Protein AF-D4D0Y2-F1 (afdb_monomer)

Sequence (260 aa):
MIRVPAVLFSGDANKGLPGIILTPTTPSEPVTPSTVSSSPTLPESPAMPSLPSPLTPPPPTPPGFEFKNNTERYFFAIAARALQEAVKLPEQPPPAGWLPSQKCPIFYSSILDQFTVCFREKLQSLGRYQQDTFIEECQHHYVSIFNNIRSRWHYSPFGSIDGFRTTINTPNCAIAVQALQHTVRKPTSPPPANWKVNDPLHTYYVIMIARFRTHLRNMLRNYNSLLVDGPIDIHESTCRFIELVIQEYRRTWITNFGLE

Foldseek 3Di:
DDDDDPPPPPDPPPDDDVQDDDDDDDDDDDDDDDDDDDDDDDDDDDDDDPDPDPQDDADDDGPPDDDPDSLLSVLLVLLVVLLVVLPDFDPDADDDPDDPPDDDPLLLVLLLVQLLVLLQVLCVVVVNDDPPVSVVVSRLQSNQLSVQCNVCVVPDPTPDCRSRAGDDDDPCNVSSRVSSCQQPDDDPFAFDPPDFPPPDTRNVLSSSLSSSVVSSVVSVVVPVDNSPPDDDPSPVSSRVSSSVVSVVRSVVCCVVPNGD

Structure (mmCIF, N/CA/C/O backbone):
data_AF-D4D0Y2-F1
#
_entry.id   AF-D4D0Y2-F1
#
loop_
_atom_site.group_PDB
_atom_site.id
_atom_site.type_symbol
_atom_site.label_atom_id
_atom_site.label_alt_id
_atom_site.label_comp_id
_atom_site.label_asym_id
_atom_site.label_entity_id
_atom_site.label_seq_id
_atom_site.pdbx_PDB_ins_code
_atom_site.Cartn_x
_atom_site.Cartn_y
_atom_site.Cartn_z
_atom_site.occupancy
_atom_site.B_iso_or_equiv
_atom_site.auth_seq_id
_atom_site.auth_comp_id
_atom_site.auth_asym_id
_atom_site.auth_atom_id
_atom_site.pdbx_PDB_model_num
ATOM 1 N N . MET A 1 1 ? -4.516 -27.801 7.271 1.00 28.78 1 MET A N 1
ATOM 2 C CA . MET A 1 1 ? -3.974 -26.633 8.001 1.00 28.78 1 MET A CA 1
ATOM 3 C C . MET A 1 1 ? -2.528 -26.438 7.547 1.00 28.78 1 MET A C 1
ATOM 5 O O . MET A 1 1 ? -1.623 -27.031 8.113 1.00 28.78 1 MET A O 1
ATOM 9 N N . ILE A 1 2 ? -2.322 -25.730 6.434 1.00 23.31 2 ILE A N 1
ATOM 10 C CA . ILE A 1 2 ? -1.001 -25.589 5.802 1.00 23.31 2 ILE A CA 1
ATOM 11 C C . ILE A 1 2 ? -0.413 -24.250 6.251 1.00 23.31 2 ILE A C 1
ATOM 13 O O . ILE A 1 2 ? -0.969 -23.190 5.971 1.00 23.31 2 ILE A O 1
ATOM 17 N N . ARG A 1 3 ? 0.683 -24.307 7.016 1.00 24.03 3 ARG A N 1
ATOM 18 C CA . ARG A 1 3 ? 1.486 -23.138 7.386 1.00 24.03 3 ARG A CA 1
ATOM 19 C C . ARG A 1 3 ? 2.247 -22.681 6.142 1.00 24.03 3 ARG A C 1
ATOM 21 O O . ARG A 1 3 ? 3.214 -23.321 5.752 1.00 24.03 3 ARG A O 1
ATOM 28 N N . VAL A 1 4 ? 1.806 -21.584 5.533 1.00 26.34 4 VAL A N 1
ATOM 29 C CA . VAL A 1 4 ? 2.559 -20.882 4.485 1.00 26.34 4 VAL A CA 1
ATOM 30 C C . VAL A 1 4 ? 3.764 -20.203 5.150 1.00 26.34 4 VAL A C 1
ATOM 32 O O . VAL A 1 4 ? 3.553 -19.359 6.029 1.00 26.34 4 VAL A O 1
ATOM 35 N N . PRO A 1 5 ? 5.016 -20.543 4.795 1.00 27.08 5 PRO A N 1
ATOM 36 C CA . PRO A 1 5 ? 6.181 -19.897 5.378 1.00 27.08 5 PRO A CA 1
ATOM 37 C C . PRO A 1 5 ? 6.212 -18.422 4.978 1.00 27.08 5 PRO A C 1
ATOM 39 O O . PRO A 1 5 ? 6.171 -18.069 3.801 1.00 27.08 5 PRO A O 1
ATOM 42 N N . ALA A 1 6 ? 6.303 -17.546 5.975 1.00 31.28 6 ALA A N 1
ATOM 43 C CA . ALA A 1 6 ? 6.589 -16.128 5.813 1.00 31.28 6 ALA A CA 1
ATOM 44 C C . ALA A 1 6 ? 8.067 -15.926 5.430 1.00 31.28 6 ALA A C 1
ATOM 46 O O . ALA A 1 6 ? 8.842 -15.371 6.199 1.00 31.28 6 ALA A O 1
ATOM 47 N N . VAL A 1 7 ? 8.465 -16.418 4.256 1.00 33.06 7 VAL A N 1
ATOM 48 C CA . VAL A 1 7 ? 9.838 -16.325 3.740 1.00 33.06 7 VAL A CA 1
ATOM 49 C C . VAL A 1 7 ? 9.783 -15.944 2.260 1.00 33.06 7 VAL A C 1
ATOM 51 O O . VAL A 1 7 ? 10.119 -16.723 1.381 1.00 33.06 7 VAL A O 1
ATOM 54 N N . LEU A 1 8 ? 9.296 -14.737 1.969 1.00 39.25 8 LEU A N 1
ATOM 55 C CA . LEU A 1 8 ? 9.474 -14.106 0.650 1.00 39.25 8 LEU A CA 1
ATOM 56 C C . LEU A 1 8 ? 10.319 -12.825 0.715 1.00 39.25 8 LEU A C 1
ATOM 58 O O . LEU A 1 8 ? 10.603 -12.237 -0.320 1.00 39.25 8 LEU A O 1
ATOM 62 N N . PHE A 1 9 ? 10.773 -12.423 1.909 1.00 36.69 9 PHE A N 1
ATOM 63 C CA . PHE A 1 9 ? 11.656 -11.260 2.085 1.00 36.69 9 PHE A CA 1
ATOM 64 C C . PHE A 1 9 ? 12.827 -11.480 3.051 1.00 36.69 9 PHE A C 1
ATOM 66 O O . PHE A 1 9 ? 13.637 -10.579 3.227 1.00 36.69 9 PHE A O 1
ATOM 73 N N . SER A 1 10 ? 12.987 -12.678 3.620 1.00 32.00 10 SER A N 1
ATOM 74 C CA . SER A 1 10 ? 14.242 -13.068 4.279 1.00 32.00 10 SER A CA 1
ATOM 75 C C . SER A 1 10 ? 15.177 -13.700 3.249 1.00 32.00 10 SER A C 1
ATOM 77 O O . SER A 1 10 ? 15.572 -14.856 3.366 1.00 32.00 10 SER A O 1
ATOM 79 N N . GLY A 1 11 ? 15.466 -12.942 2.191 1.00 32.91 11 GLY A N 1
ATOM 80 C CA . GLY A 1 11 ? 16.677 -13.165 1.418 1.00 32.91 11 GLY A CA 1
ATOM 81 C C . GLY A 1 11 ? 17.844 -12.712 2.284 1.00 32.91 11 GLY A C 1
ATOM 82 O O . GLY A 1 11 ? 17.808 -11.615 2.838 1.00 32.91 11 GLY A O 1
ATOM 83 N N . ASP A 1 12 ? 18.819 -13.597 2.459 1.00 33.78 12 ASP A N 1
ATOM 84 C CA . ASP A 1 12 ? 20.156 -13.299 2.970 1.00 33.78 12 ASP A CA 1
ATOM 85 C C . ASP A 1 12 ? 20.590 -11.892 2.519 1.00 33.78 12 ASP A C 1
ATOM 87 O O . ASP A 1 12 ? 20.530 -11.580 1.331 1.00 33.78 12 ASP A O 1
ATOM 91 N N . ALA A 1 13 ? 20.998 -11.026 3.453 1.00 38.69 13 ALA A N 1
ATOM 92 C CA . ALA A 1 13 ? 21.397 -9.650 3.142 1.00 38.69 13 ALA A CA 1
ATOM 93 C C . ALA A 1 13 ? 22.566 -9.583 2.134 1.00 38.69 13 ALA A C 1
ATOM 95 O O . ALA A 1 13 ? 22.804 -8.533 1.540 1.00 38.69 13 ALA A O 1
ATOM 96 N N . ASN A 1 14 ? 23.253 -10.710 1.903 1.00 34.69 14 ASN A N 1
ATOM 97 C CA . ASN A 1 14 ? 24.318 -10.868 0.914 1.00 34.69 14 ASN A CA 1
ATOM 98 C C . ASN A 1 14 ? 23.859 -11.482 -0.419 1.00 34.69 14 ASN A C 1
ATOM 100 O O . ASN A 1 14 ? 24.641 -11.545 -1.367 1.00 34.69 14 ASN A O 1
ATOM 104 N N . LYS A 1 15 ? 22.608 -11.941 -0.526 1.00 37.44 15 LYS A N 1
ATOM 105 C CA . LYS A 1 15 ? 22.033 -12.481 -1.760 1.00 37.44 15 LYS A CA 1
ATOM 106 C C . LYS A 1 15 ? 20.851 -11.616 -2.157 1.00 37.44 15 LYS A C 1
ATOM 108 O O . LYS A 1 15 ? 19.725 -11.806 -1.702 1.00 37.44 15 LYS A O 1
ATOM 113 N N . GLY A 1 16 ? 21.133 -10.650 -3.029 1.00 34.34 16 GLY A N 1
ATOM 114 C CA . GLY A 1 16 ? 20.098 -9.913 -3.741 1.00 34.34 16 GLY A CA 1
ATOM 115 C C . GLY A 1 16 ? 19.083 -10.855 -4.396 1.00 34.34 16 GLY A C 1
ATOM 116 O O . GLY A 1 16 ? 19.344 -12.044 -4.596 1.00 34.34 16 GLY A O 1
ATOM 117 N N . LEU A 1 17 ? 17.915 -10.306 -4.735 1.00 35.84 17 LEU A N 1
ATOM 118 C CA . LEU A 1 17 ? 16.922 -10.975 -5.576 1.00 35.84 17 LEU A CA 1
ATOM 119 C C . LEU A 1 17 ? 17.635 -11.699 -6.736 1.00 35.84 17 LEU A C 1
ATOM 121 O O . LEU A 1 17 ? 18.409 -11.042 -7.444 1.00 35.84 17 LEU A O 1
ATOM 125 N N . PRO A 1 18 ? 17.412 -13.011 -6.949 1.00 37.22 18 PRO A N 1
ATOM 126 C CA . PRO A 1 18 ? 17.997 -13.704 -8.085 1.00 37.22 18 PRO A CA 1
ATOM 127 C C . PRO A 1 18 ? 17.427 -13.070 -9.358 1.00 37.22 18 PRO A C 1
ATOM 129 O O . PRO A 1 18 ? 16.273 -13.293 -9.714 1.00 37.22 18 PRO A O 1
ATOM 132 N N . GLY A 1 19 ? 18.221 -12.202 -9.988 1.00 34.00 19 GLY A N 1
ATOM 133 C CA . GLY A 1 19 ? 17.853 -11.495 -11.214 1.00 34.00 19 GLY A CA 1
ATOM 134 C C . GLY A 1 19 ? 18.321 -10.043 -11.321 1.00 34.00 19 GLY A C 1
ATOM 135 O O . GLY A 1 19 ? 18.357 -9.531 -12.433 1.00 34.00 19 GLY A O 1
ATOM 136 N N . ILE A 1 20 ? 18.720 -9.371 -10.231 1.00 32.22 20 ILE A N 1
ATOM 137 C CA . ILE A 1 20 ? 19.296 -8.015 -10.322 1.00 32.22 20 ILE A CA 1
ATOM 138 C C . ILE A 1 20 ? 20.499 -7.900 -9.381 1.00 32.22 20 ILE A C 1
ATOM 140 O O . ILE A 1 20 ? 20.366 -7.538 -8.213 1.00 32.22 20 ILE A O 1
ATOM 144 N N . ILE A 1 21 ? 21.688 -8.202 -9.906 1.00 32.72 21 ILE A N 1
ATOM 145 C CA . ILE A 1 21 ? 22.963 -7.878 -9.259 1.00 32.72 21 ILE A CA 1
ATOM 146 C C . ILE A 1 21 ? 23.459 -6.569 -9.876 1.00 32.72 21 ILE A C 1
ATOM 148 O O . ILE A 1 21 ? 23.869 -6.537 -11.032 1.00 32.72 21 ILE A O 1
ATOM 152 N N . LEU A 1 22 ? 23.413 -5.486 -9.101 1.00 31.20 22 LEU A N 1
ATOM 153 C CA . LEU A 1 22 ? 24.168 -4.265 -9.374 1.00 31.20 22 LEU A CA 1
ATOM 154 C C . LEU A 1 22 ? 25.279 -4.200 -8.326 1.00 31.20 22 LEU A C 1
ATOM 156 O O . LEU A 1 22 ? 25.047 -3.776 -7.197 1.00 31.20 22 LEU A O 1
ATOM 160 N N . THR A 1 23 ? 26.466 -4.693 -8.667 1.00 32.28 23 THR A N 1
ATOM 161 C CA . THR A 1 23 ? 27.660 -4.548 -7.826 1.00 32.28 23 THR A CA 1
ATOM 162 C C . THR A 1 23 ? 28.167 -3.103 -7.883 1.00 32.28 23 THR A C 1
ATOM 164 O O . THR A 1 23 ? 28.434 -2.618 -8.983 1.00 32.28 23 THR A O 1
ATOM 167 N N . PRO A 1 24 ? 28.343 -2.411 -6.742 1.00 30.28 24 PRO A N 1
ATOM 168 C CA . PRO A 1 24 ? 29.109 -1.174 -6.683 1.00 30.28 24 PRO A CA 1
ATOM 169 C C . PRO A 1 24 ? 30.605 -1.504 -6.591 1.00 30.28 24 PRO A C 1
ATOM 171 O O . PRO A 1 24 ? 31.028 -2.240 -5.700 1.00 30.28 24 PRO A O 1
ATOM 174 N N . THR A 1 25 ? 31.416 -0.968 -7.501 1.00 33.84 25 THR A N 1
ATOM 175 C CA . THR A 1 25 ? 32.877 -1.102 -7.437 1.00 33.84 25 THR A CA 1
ATOM 176 C C . THR A 1 25 ? 33.449 0.027 -6.583 1.00 33.84 25 THR A C 1
ATOM 178 O O . THR A 1 25 ? 33.499 1.176 -7.016 1.00 33.84 25 THR A O 1
ATOM 181 N N . THR A 1 26 ? 33.887 -0.294 -5.369 1.00 35.00 26 THR A N 1
ATOM 182 C CA . THR A 1 26 ? 34.809 0.549 -4.592 1.00 35.00 26 THR A CA 1
ATOM 183 C C . THR A 1 26 ? 36.240 0.219 -5.030 1.00 35.00 26 THR A C 1
ATOM 185 O O . THR A 1 26 ? 36.568 -0.968 -5.072 1.00 35.00 26 THR A O 1
ATOM 188 N N . PRO A 1 27 ? 37.126 1.187 -5.314 1.00 34.34 27 PRO A N 1
ATOM 189 C CA . PRO A 1 27 ? 38.556 0.920 -5.411 1.00 34.34 27 PRO A CA 1
ATOM 190 C C . PRO A 1 27 ? 39.217 1.149 -4.045 1.00 34.34 27 PRO A C 1
ATOM 192 O O . PRO A 1 27 ? 39.145 2.245 -3.492 1.00 34.34 27 PRO A O 1
ATOM 195 N N . SER A 1 28 ? 39.859 0.113 -3.502 1.00 33.50 28 SER A N 1
ATOM 196 C CA . SER A 1 28 ? 40.843 0.249 -2.422 1.00 33.50 28 SER A CA 1
ATOM 197 C C . SER A 1 28 ? 42.186 0.744 -2.978 1.00 33.50 28 SER A C 1
ATOM 199 O O . SER A 1 28 ? 42.539 0.443 -4.116 1.00 33.50 28 SER A O 1
ATOM 201 N N . GLU A 1 29 ? 42.885 1.518 -2.146 1.00 38.28 29 GLU A N 1
ATOM 202 C CA . GLU A 1 29 ? 44.167 2.218 -2.344 1.00 38.28 29 GLU A CA 1
ATOM 203 C C . GLU A 1 29 ? 45.360 1.315 -2.750 1.00 38.28 29 GLU A C 1
ATOM 205 O O . GLU A 1 29 ? 45.237 0.090 -2.815 1.00 38.28 29 GLU A O 1
ATOM 210 N N . PRO A 1 30 ? 46.565 1.902 -2.919 1.00 40.91 30 PRO A N 1
ATOM 211 C CA . PRO A 1 30 ? 47.492 1.774 -1.788 1.00 40.91 30 PRO A CA 1
ATOM 212 C C . PRO A 1 30 ? 48.286 3.043 -1.420 1.00 40.91 30 PRO A C 1
ATOM 214 O O . PRO A 1 30 ? 48.588 3.909 -2.237 1.00 40.91 30 PRO A O 1
ATOM 217 N N . VAL A 1 31 ? 48.653 3.076 -0.138 1.00 36.53 31 VAL A N 1
ATOM 218 C CA . VAL A 1 31 ? 49.482 4.048 0.590 1.00 36.53 31 VAL A CA 1
ATOM 219 C C . VAL A 1 31 ? 50.981 3.847 0.308 1.00 36.53 31 VAL A C 1
ATOM 221 O O . VAL A 1 31 ? 51.447 2.710 0.319 1.00 36.53 31 VAL A O 1
ATOM 224 N N . THR A 1 32 ? 51.773 4.926 0.182 1.00 33.09 32 THR A N 1
ATOM 225 C CA . THR A 1 32 ? 53.083 5.079 0.877 1.00 33.09 32 THR A CA 1
ATOM 226 C C . THR A 1 32 ? 53.634 6.528 0.833 1.00 33.09 32 THR A C 1
ATOM 228 O O . THR A 1 32 ? 53.307 7.267 -0.094 1.00 33.09 32 THR A O 1
ATOM 231 N N . PRO A 1 33 ? 54.436 6.964 1.837 1.00 41.19 33 PRO A N 1
ATOM 232 C CA . PRO A 1 33 ? 54.815 8.366 2.086 1.00 41.19 33 PRO A CA 1
ATOM 233 C C . PRO A 1 33 ? 56.264 8.715 1.673 1.00 41.19 33 PRO A C 1
ATOM 235 O O . PRO A 1 33 ? 57.123 7.841 1.733 1.00 41.19 33 PRO A O 1
ATOM 238 N N . SER A 1 34 ? 56.560 9.990 1.342 1.00 27.78 34 SER A N 1
ATOM 239 C CA . SER A 1 34 ? 57.906 10.629 1.440 1.00 27.78 34 SER A CA 1
ATOM 240 C C . SER A 1 34 ? 57.905 12.165 1.191 1.00 27.78 34 SER A C 1
ATOM 242 O O . SER A 1 34 ? 57.784 12.630 0.067 1.00 27.78 34 SER A O 1
ATOM 244 N N . THR A 1 35 ? 57.970 12.931 2.287 1.00 30.25 35 THR A N 1
ATOM 245 C CA . THR A 1 35 ? 58.906 14.020 2.701 1.00 30.25 35 THR A CA 1
ATOM 246 C C . THR A 1 35 ? 59.589 14.994 1.675 1.00 30.25 35 THR A C 1
ATOM 248 O O . THR A 1 35 ? 60.459 14.583 0.922 1.00 30.25 35 THR A O 1
ATOM 251 N N . VAL A 1 36 ? 59.275 16.309 1.826 1.00 28.41 36 VAL A N 1
ATOM 252 C CA . VAL A 1 36 ? 59.989 17.629 1.594 1.00 28.41 36 VAL A CA 1
ATOM 253 C C . VAL A 1 36 ? 60.600 18.040 0.227 1.00 28.41 36 VAL A C 1
ATOM 255 O O . VAL A 1 36 ? 61.607 17.488 -0.191 1.00 28.41 36 VAL A O 1
ATOM 258 N N . SER A 1 37 ? 60.165 19.183 -0.348 1.00 26.97 37 SER A N 1
ATOM 259 C CA . SER A 1 37 ? 60.780 20.539 -0.197 1.00 26.97 37 SER A CA 1
ATOM 260 C C . SER A 1 37 ? 60.651 21.476 -1.425 1.00 26.97 37 SER A C 1
ATOM 262 O O . SER A 1 37 ? 60.845 21.060 -2.561 1.00 26.97 37 SER A O 1
ATOM 264 N N . SER A 1 38 ? 60.471 22.776 -1.124 1.00 27.41 38 SER A N 1
ATOM 265 C CA . SER A 1 38 ? 60.763 24.018 -1.891 1.00 27.41 38 SER A CA 1
ATOM 266 C C . SER A 1 38 ? 59.910 24.465 -3.106 1.00 27.41 38 SER A C 1
ATOM 268 O O . SER A 1 38 ? 59.954 23.880 -4.180 1.00 27.41 38 SER A O 1
ATOM 270 N N . SER A 1 39 ? 59.235 25.617 -2.936 1.00 30.28 39 SER A N 1
ATOM 271 C CA . SER A 1 39 ? 58.811 26.604 -3.969 1.00 30.28 39 SER A CA 1
ATOM 272 C C . SER A 1 39 ? 60.027 27.397 -4.529 1.00 30.28 39 SER A C 1
ATOM 274 O O . SER A 1 39 ? 61.104 27.218 -3.953 1.00 30.28 39 SER A O 1
ATOM 276 N N . PRO A 1 40 ? 59.928 28.356 -5.500 1.00 49.12 40 PRO A N 1
ATOM 277 C CA . PRO A 1 40 ? 58.751 28.941 -6.190 1.00 49.12 40 PRO A CA 1
ATOM 278 C C . PRO A 1 40 ? 58.908 29.198 -7.726 1.00 49.12 40 PRO A C 1
ATOM 280 O O . PRO A 1 40 ? 59.968 28.967 -8.301 1.00 49.12 40 PRO A O 1
ATOM 283 N N . THR A 1 41 ? 57.862 29.783 -8.347 1.00 27.53 41 THR A N 1
ATOM 284 C CA . THR A 1 41 ? 57.827 30.836 -9.417 1.00 27.53 41 THR A CA 1
ATOM 285 C C . THR A 1 41 ? 56.905 30.516 -10.618 1.00 27.53 41 THR A C 1
ATOM 287 O O . THR A 1 41 ? 57.024 29.473 -11.251 1.00 27.53 41 THR A O 1
ATOM 290 N N . LEU A 1 42 ? 55.981 31.449 -10.907 1.00 37.00 42 LEU A N 1
ATOM 291 C CA . LEU A 1 42 ? 55.023 31.503 -12.032 1.00 3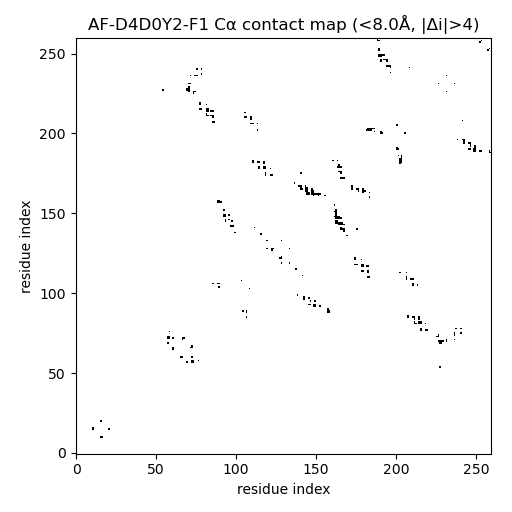7.00 42 LEU A CA 1
ATOM 292 C C . LEU A 1 42 ? 55.733 31.699 -13.397 1.00 37.00 42 LEU A C 1
ATOM 294 O O . LEU A 1 42 ? 56.812 32.295 -13.416 1.00 37.00 42 LEU A O 1
ATOM 298 N N . PRO A 1 43 ? 55.126 31.295 -14.537 1.00 37.00 43 PRO A N 1
ATOM 299 C CA . PRO A 1 43 ? 54.336 32.268 -15.314 1.00 37.00 43 PRO A CA 1
ATOM 300 C C . PRO A 1 43 ? 53.058 31.702 -15.979 1.00 37.00 43 PRO A C 1
ATOM 302 O O . PRO A 1 43 ? 52.838 30.497 -16.050 1.00 37.00 43 PRO A O 1
ATOM 305 N N . GLU A 1 44 ? 52.201 32.620 -16.430 1.00 40.97 44 GLU A N 1
ATOM 306 C CA . GLU A 1 44 ? 50.877 32.427 -17.046 1.00 40.97 44 GLU A CA 1
ATOM 307 C C . GLU A 1 44 ? 50.815 31.574 -18.333 1.00 40.97 44 GLU A C 1
ATOM 309 O O . GLU A 1 44 ? 51.742 31.577 -19.143 1.00 40.97 44 GLU A O 1
ATOM 314 N N . SER A 1 45 ? 49.598 31.034 -18.561 1.00 33.16 45 SER A N 1
ATOM 315 C CA . SER A 1 45 ? 48.936 30.640 -19.834 1.00 33.16 45 SER A CA 1
ATOM 316 C C . SER A 1 45 ? 48.775 29.119 -20.062 1.00 33.16 45 SER A C 1
ATOM 318 O O . SER A 1 45 ? 49.659 28.373 -19.648 1.00 33.16 45 SER A O 1
ATOM 320 N N . PRO A 1 46 ? 47.720 28.598 -20.744 1.00 39.50 46 PRO A N 1
ATOM 321 C CA . PRO A 1 46 ? 46.505 29.217 -21.295 1.00 39.50 46 PRO A CA 1
ATOM 322 C C . PRO A 1 46 ? 45.200 28.652 -20.677 1.00 39.50 46 PRO A C 1
ATOM 324 O O . PRO A 1 46 ? 45.207 27.709 -19.888 1.00 39.50 46 PRO A O 1
ATOM 327 N N . ALA A 1 47 ? 44.052 29.227 -21.048 1.00 43.25 47 ALA A N 1
ATOM 328 C CA . ALA A 1 47 ? 42.724 28.739 -20.673 1.00 43.25 47 ALA A CA 1
ATOM 329 C C . ALA A 1 47 ? 42.568 27.229 -20.950 1.00 43.25 47 ALA A C 1
ATOM 331 O O . ALA A 1 47 ? 42.672 26.789 -22.096 1.00 43.25 47 ALA A O 1
ATOM 332 N N . MET A 1 48 ? 42.304 26.438 -19.903 1.00 34.59 48 MET A N 1
ATOM 333 C CA . MET A 1 48 ? 41.950 25.031 -20.075 1.00 34.59 48 MET A CA 1
ATOM 334 C C . MET A 1 48 ? 40.628 24.925 -20.848 1.00 34.59 48 MET A C 1
ATOM 336 O O . MET A 1 48 ? 39.672 25.628 -20.499 1.00 34.59 48 MET A O 1
ATOM 340 N N . PRO A 1 49 ? 40.523 24.037 -21.852 1.00 40.53 49 PRO A N 1
ATOM 341 C CA . PRO A 1 49 ? 39.227 23.658 -22.384 1.00 40.53 49 PRO A CA 1
ATOM 342 C C . PRO A 1 49 ? 38.406 23.082 -21.230 1.00 40.53 49 PRO A C 1
ATOM 344 O O . PRO A 1 49 ? 38.886 22.250 -20.459 1.00 40.53 49 PRO A O 1
ATOM 347 N N . SER A 1 50 ? 37.182 23.576 -21.084 1.00 41.66 50 SER A N 1
ATOM 348 C CA . SER A 1 50 ? 36.215 23.091 -20.108 1.00 41.66 50 SER A CA 1
ATOM 349 C C . SER A 1 50 ? 36.139 21.569 -20.220 1.00 41.66 50 SER A C 1
ATOM 351 O O . SER A 1 50 ? 35.741 21.052 -21.265 1.00 41.66 50 SER A O 1
ATOM 353 N N . LEU A 1 51 ? 36.551 20.843 -19.175 1.00 35.22 51 LEU A N 1
ATOM 354 C CA . LEU A 1 51 ? 36.303 19.407 -19.104 1.00 35.22 51 LEU A CA 1
ATOM 355 C C . LEU A 1 51 ? 34.794 19.187 -19.295 1.00 35.22 51 LEU A C 1
ATOM 357 O O . LEU A 1 51 ? 34.013 19.825 -18.578 1.00 35.22 51 LEU A O 1
ATOM 361 N N . PRO A 1 52 ? 34.355 18.313 -20.220 1.00 44.25 52 PRO A N 1
ATOM 362 C CA . PRO A 1 52 ? 32.965 17.897 -20.238 1.00 44.25 52 PRO A CA 1
ATOM 363 C C . PRO A 1 52 ? 32.651 17.311 -18.862 1.00 44.25 52 PRO A C 1
ATOM 365 O O . PRO A 1 52 ? 33.385 16.458 -18.357 1.00 44.25 52 PRO A O 1
ATOM 368 N N . SER A 1 53 ? 31.592 17.818 -18.227 1.00 46.19 53 SER A N 1
ATOM 369 C CA . SER A 1 53 ? 31.074 17.234 -16.992 1.00 46.19 53 SER A CA 1
ATOM 370 C C . SER A 1 53 ? 30.939 15.722 -17.192 1.00 46.19 53 SER A C 1
ATOM 372 O O . SER A 1 53 ? 30.476 15.313 -18.260 1.00 46.19 53 SER A O 1
ATOM 374 N N . PRO A 1 54 ? 31.350 14.878 -16.229 1.00 43.84 54 PRO A N 1
ATOM 375 C CA . PRO A 1 54 ? 31.257 13.440 -16.406 1.00 43.84 54 PRO A CA 1
ATOM 376 C C . PRO A 1 54 ? 29.778 13.069 -16.517 1.00 43.84 54 PRO A C 1
ATOM 378 O O . PRO A 1 54 ? 29.054 13.027 -15.521 1.00 43.84 54 PRO A O 1
ATOM 381 N N . LEU A 1 55 ? 29.327 12.830 -17.751 1.00 56.09 55 LEU A N 1
ATOM 382 C CA . LEU A 1 55 ? 28.073 12.151 -18.031 1.00 56.09 55 LEU A CA 1
ATOM 383 C C . LEU A 1 55 ? 28.163 10.831 -17.278 1.00 56.09 55 LEU A C 1
ATOM 385 O O . LEU A 1 55 ? 29.032 10.001 -17.553 1.00 56.09 55 LEU A O 1
ATOM 389 N N . THR A 1 56 ? 27.323 10.681 -16.256 1.00 59.09 56 THR A N 1
ATOM 390 C CA . THR A 1 56 ? 27.215 9.412 -15.540 1.00 59.09 56 THR A CA 1
ATOM 391 C C . THR A 1 56 ? 26.968 8.328 -16.596 1.00 59.09 56 THR A C 1
ATOM 393 O O . THR A 1 56 ? 26.233 8.591 -17.546 1.00 59.09 56 THR A O 1
ATOM 396 N N . PRO A 1 57 ? 27.623 7.159 -16.537 1.00 62.44 57 PRO A N 1
ATOM 397 C CA . PRO A 1 57 ? 27.359 6.107 -17.506 1.00 62.44 57 PRO A CA 1
ATOM 398 C C . PRO A 1 57 ? 25.921 5.584 -17.339 1.00 62.44 57 PRO A C 1
ATOM 400 O O . PRO A 1 57 ? 25.429 5.496 -16.207 1.00 62.44 57 PRO A O 1
ATOM 403 N N . PRO A 1 58 ? 25.236 5.220 -18.439 1.00 65.06 58 PRO A N 1
ATOM 404 C CA . PRO A 1 58 ? 23.862 4.750 -18.369 1.00 65.06 58 PRO A CA 1
ATOM 405 C C . PRO A 1 58 ? 23.766 3.417 -17.606 1.00 65.06 58 PRO A C 1
ATOM 407 O O . PRO A 1 58 ? 24.633 2.556 -17.774 1.00 65.06 58 PRO A O 1
ATOM 410 N N . PRO A 1 59 ? 22.700 3.202 -16.810 1.00 71.25 59 PRO A N 1
ATOM 411 C CA . PRO A 1 59 ? 22.454 1.938 -16.123 1.00 71.25 59 PRO A CA 1
ATOM 412 C C . PRO A 1 59 ? 22.411 0.744 -17.097 1.00 71.25 59 PRO A C 1
ATOM 414 O O . PRO A 1 59 ? 22.030 0.906 -18.259 1.00 71.25 59 PRO A O 1
ATOM 417 N N . PRO A 1 60 ? 22.752 -0.479 -16.661 1.00 67.88 60 PRO A N 1
ATOM 418 C CA . PRO A 1 60 ? 22.625 -1.660 -17.512 1.00 67.88 60 PRO A CA 1
ATOM 419 C C . PRO A 1 60 ? 21.156 -1.929 -17.881 1.00 67.88 60 PRO A C 1
ATOM 421 O O . PRO A 1 60 ? 20.240 -1.646 -17.108 1.00 67.88 60 PRO A O 1
ATOM 424 N N . THR A 1 61 ? 20.929 -2.479 -19.078 1.00 68.88 61 THR A N 1
ATOM 425 C CA . THR A 1 61 ? 19.582 -2.799 -19.583 1.00 68.88 61 THR A CA 1
ATOM 426 C C . THR A 1 61 ? 19.211 -4.251 -19.278 1.00 68.88 61 THR A C 1
ATOM 428 O O . THR A 1 61 ? 20.002 -5.137 -19.607 1.00 68.88 61 THR A O 1
ATOM 431 N N . PRO A 1 62 ? 18.043 -4.527 -18.664 1.00 64.94 62 PRO A N 1
ATOM 432 C CA . PRO A 1 62 ? 17.572 -5.895 -18.464 1.00 64.94 62 PRO A CA 1
ATOM 433 C C . PRO A 1 62 ? 17.352 -6.632 -19.801 1.00 64.94 62 PRO A C 1
ATOM 435 O O . PRO A 1 62 ? 16.857 -6.018 -20.750 1.00 64.94 62 PRO A O 1
ATOM 438 N N . PRO A 1 63 ? 17.666 -7.939 -19.898 1.00 55.28 63 PRO A N 1
ATOM 439 C CA . PRO A 1 63 ? 17.415 -8.724 -21.106 1.00 55.28 63 PRO A CA 1
ATOM 440 C C . PRO A 1 63 ? 15.937 -8.691 -21.522 1.00 55.28 63 PRO A C 1
ATOM 442 O O . PRO A 1 63 ? 15.057 -8.934 -20.699 1.00 55.28 63 PRO A O 1
ATOM 445 N N . GLY A 1 64 ? 15.663 -8.404 -22.798 1.00 66.06 64 GLY A N 1
ATOM 446 C CA . GLY A 1 64 ? 14.300 -8.353 -23.344 1.00 66.06 64 GLY A CA 1
ATOM 447 C C . GLY A 1 64 ? 13.511 -7.076 -23.029 1.00 66.06 64 GLY A C 1
ATOM 448 O O . GLY A 1 64 ? 12.327 -7.015 -23.353 1.00 66.06 64 GLY A O 1
ATOM 449 N N . PHE A 1 65 ? 14.135 -6.058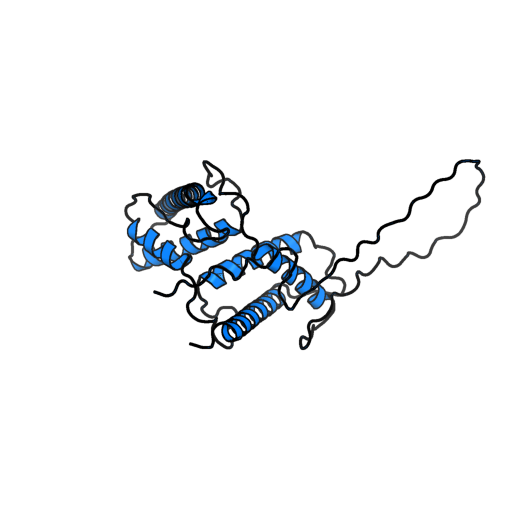 -22.422 1.00 71.25 65 PHE A N 1
ATOM 450 C CA . PHE A 1 65 ? 13.500 -4.765 -22.165 1.00 71.25 65 PHE A CA 1
ATOM 451 C C . PHE A 1 65 ? 14.148 -3.643 -22.979 1.00 71.25 65 PHE A C 1
ATOM 453 O O . PHE A 1 65 ? 15.346 -3.396 -22.865 1.00 71.25 65 PHE A O 1
ATOM 460 N N . GLU A 1 66 ? 13.344 -2.916 -23.754 1.00 79.06 66 GLU A N 1
ATOM 461 C CA . GLU A 1 66 ? 13.810 -1.765 -24.529 1.00 79.06 66 GLU A CA 1
ATOM 462 C C . GLU A 1 66 ? 13.378 -0.442 -23.881 1.00 79.06 66 GLU A C 1
ATOM 464 O O . GLU A 1 66 ? 12.189 -0.176 -23.648 1.00 79.06 66 GLU A O 1
ATOM 469 N N . PHE A 1 67 ? 14.375 0.398 -23.592 1.00 80.56 67 PHE A N 1
ATOM 470 C CA . PHE A 1 67 ? 14.186 1.783 -23.165 1.00 80.56 67 PHE A CA 1
ATOM 471 C C . PHE A 1 67 ? 14.097 2.696 -24.388 1.00 80.56 67 PHE A C 1
ATOM 473 O O . PHE A 1 67 ? 14.921 2.593 -25.294 1.00 80.56 67 PHE A O 1
ATOM 480 N N . LYS A 1 68 ? 13.153 3.640 -24.375 1.00 81.88 68 LYS A N 1
ATOM 481 C CA . LYS A 1 68 ? 12.957 4.653 -25.420 1.00 81.88 68 LYS A CA 1
ATOM 482 C C . LYS A 1 68 ? 14.190 5.551 -25.569 1.00 81.88 68 LYS A C 1
ATOM 484 O O . LYS A 1 68 ? 14.531 5.948 -26.676 1.00 81.88 68 LYS A O 1
ATOM 489 N N . ASN A 1 69 ? 14.838 5.903 -24.457 1.00 80.00 69 ASN A N 1
ATOM 490 C CA . ASN A 1 69 ? 16.051 6.722 -24.422 1.00 80.00 69 ASN A CA 1
ATOM 491 C C . ASN A 1 69 ? 16.804 6.554 -23.085 1.00 80.00 69 ASN A C 1
ATOM 493 O O . ASN A 1 69 ? 16.336 5.884 -22.159 1.00 80.00 69 ASN A O 1
ATOM 497 N N . ASN A 1 70 ? 17.975 7.185 -22.971 1.00 80.88 70 ASN A N 1
ATOM 498 C CA . ASN A 1 70 ? 18.787 7.161 -21.751 1.00 80.88 70 ASN A CA 1
ATOM 499 C C . ASN A 1 70 ? 18.081 7.805 -20.549 1.00 80.88 70 ASN A C 1
ATOM 501 O O . ASN A 1 70 ? 18.249 7.340 -19.425 1.00 80.88 70 ASN A O 1
ATOM 505 N N . THR A 1 71 ? 17.250 8.825 -20.768 1.00 82.44 71 THR A N 1
ATOM 506 C CA . THR A 1 71 ? 16.506 9.494 -19.692 1.00 82.44 71 THR A CA 1
ATOM 507 C C . THR A 1 71 ? 15.495 8.541 -19.044 1.00 82.44 71 THR A C 1
ATOM 509 O O . THR A 1 71 ? 15.437 8.439 -17.818 1.00 82.44 71 THR A O 1
ATOM 512 N N . GLU A 1 72 ? 14.758 7.767 -19.845 1.00 83.31 72 GLU A N 1
ATOM 513 C CA . GLU A 1 72 ? 13.869 6.712 -19.351 1.00 83.31 72 GLU A CA 1
ATOM 514 C C . GLU A 1 72 ? 14.659 5.638 -18.593 1.00 83.31 72 GLU A C 1
ATOM 516 O O . GLU A 1 72 ? 14.262 5.212 -17.511 1.00 83.31 72 GLU A O 1
ATOM 521 N N . ARG A 1 73 ? 15.830 5.249 -19.101 1.00 83.88 73 ARG A N 1
ATOM 522 C CA . ARG A 1 73 ? 16.708 4.284 -18.430 1.00 83.88 73 ARG A CA 1
ATOM 523 C C . ARG A 1 73 ? 17.161 4.764 -17.042 1.00 83.88 73 ARG A C 1
ATOM 525 O O . ARG A 1 73 ? 17.108 3.986 -16.089 1.00 83.88 73 ARG A O 1
ATOM 532 N N . TYR A 1 74 ? 17.555 6.031 -16.893 1.00 83.12 74 TYR A N 1
ATOM 533 C CA . TYR A 1 74 ? 17.884 6.610 -15.581 1.00 83.12 74 TYR A CA 1
ATOM 534 C C . TYR A 1 74 ? 16.677 6.654 -14.650 1.00 83.12 74 TYR A C 1
ATOM 536 O O . TYR A 1 74 ? 16.790 6.272 -13.484 1.00 83.12 74 TYR A O 1
ATOM 544 N N . PHE A 1 75 ? 15.511 7.058 -15.161 1.00 87.31 75 PHE A N 1
ATOM 545 C CA . PHE A 1 75 ? 14.278 7.037 -14.381 1.00 87.31 75 PHE A CA 1
ATOM 546 C C . PHE A 1 75 ? 13.984 5.634 -13.843 1.00 87.31 75 PHE A C 1
ATOM 548 O O . PHE A 1 75 ? 13.707 5.476 -12.656 1.00 87.31 75 PHE A O 1
ATOM 555 N N . PHE A 1 76 ? 14.094 4.603 -14.682 1.00 89.12 76 PHE A N 1
ATOM 556 C CA . PHE A 1 76 ? 13.854 3.219 -14.276 1.00 89.12 76 PHE A CA 1
ATOM 557 C C . PHE A 1 76 ? 14.872 2.728 -13.243 1.00 89.12 76 PHE A C 1
ATOM 559 O O . PHE A 1 76 ? 14.498 1.984 -12.339 1.00 89.12 76 PHE A O 1
ATOM 566 N N . ALA A 1 77 ? 16.129 3.173 -13.307 1.00 87.31 77 ALA A N 1
ATOM 567 C CA . ALA A 1 77 ? 17.113 2.878 -12.266 1.00 87.31 77 ALA A CA 1
ATOM 568 C C . ALA A 1 77 ? 16.750 3.536 -10.921 1.00 87.31 77 ALA A C 1
ATOM 570 O O . ALA A 1 77 ? 16.813 2.884 -9.875 1.00 87.31 77 ALA A O 1
ATOM 571 N N . ILE A 1 78 ? 16.293 4.794 -10.938 1.00 89.12 78 ILE A N 1
ATOM 572 C CA . ILE A 1 78 ? 15.782 5.480 -9.740 1.00 89.12 78 ILE A CA 1
ATOM 573 C C . ILE A 1 78 ? 14.536 4.760 -9.208 1.00 89.12 78 ILE A C 1
ATOM 575 O O . ILE A 1 78 ? 14.425 4.522 -8.006 1.00 89.12 78 ILE A O 1
ATOM 579 N N . ALA A 1 79 ? 13.616 4.360 -10.087 1.00 91.94 79 ALA A N 1
ATOM 580 C CA . ALA A 1 79 ? 12.417 3.612 -9.725 1.00 91.94 79 ALA A CA 1
ATOM 581 C C . ALA A 1 79 ? 12.750 2.241 -9.121 1.00 91.94 79 ALA A C 1
ATOM 583 O O . ALA A 1 79 ? 12.186 1.874 -8.091 1.00 91.94 79 ALA A O 1
ATOM 584 N N . ALA A 1 80 ? 13.724 1.520 -9.676 1.00 90.94 80 ALA A N 1
ATOM 585 C CA . ALA A 1 80 ? 14.222 0.278 -9.099 1.00 90.94 80 ALA A CA 1
ATOM 586 C C . ALA A 1 80 ? 14.791 0.504 -7.693 1.00 90.94 80 ALA A C 1
ATOM 588 O O . ALA A 1 80 ? 14.476 -0.250 -6.769 1.00 90.94 80 ALA A O 1
ATOM 589 N N . ARG A 1 81 ? 15.557 1.583 -7.486 1.00 90.94 81 ARG A N 1
ATOM 590 C CA . ARG A 1 81 ? 16.052 1.930 -6.151 1.00 90.94 81 ARG A CA 1
ATOM 591 C C . ARG A 1 81 ? 14.919 2.299 -5.190 1.00 90.94 81 ARG A C 1
ATOM 593 O O . ARG A 1 81 ? 14.929 1.865 -4.039 1.00 90.94 81 ARG A O 1
ATOM 600 N N . ALA A 1 82 ? 13.918 3.044 -5.649 1.00 92.56 82 ALA A N 1
ATOM 601 C CA . ALA A 1 82 ? 12.735 3.371 -4.859 1.00 92.56 82 ALA A CA 1
ATOM 602 C C . ALA A 1 82 ? 11.950 2.117 -4.456 1.00 92.56 82 ALA A C 1
ATOM 604 O O . ALA A 1 82 ? 11.478 2.029 -3.323 1.00 92.56 82 ALA A O 1
ATOM 605 N N . LEU A 1 83 ? 11.847 1.132 -5.352 1.00 93.31 83 LEU A N 1
ATOM 606 C CA . LEU A 1 83 ? 11.213 -0.152 -5.071 1.00 93.31 83 LEU A CA 1
ATOM 607 C C . LEU A 1 83 ? 11.988 -0.949 -4.013 1.00 93.31 83 LEU A C 1
ATOM 609 O O . LEU A 1 83 ? 11.371 -1.494 -3.101 1.00 93.31 83 LEU A O 1
ATOM 613 N N . GLN A 1 84 ? 13.324 -0.963 -4.079 1.00 91.19 84 GLN A N 1
ATOM 614 C CA . GLN A 1 84 ? 14.167 -1.590 -3.051 1.00 91.19 84 GLN A CA 1
ATOM 615 C C . GLN A 1 84 ? 13.932 -0.976 -1.664 1.00 91.19 84 GLN A C 1
ATOM 617 O O . GLN A 1 84 ? 13.807 -1.700 -0.681 1.00 91.19 84 GLN A O 1
ATOM 622 N N . GLU A 1 85 ? 13.826 0.351 -1.566 1.00 90.75 85 GLU A N 1
ATOM 623 C CA . GLU A 1 85 ? 13.477 1.009 -0.299 1.00 90.75 85 GLU A CA 1
ATOM 624 C C . GLU A 1 85 ? 12.037 0.688 0.132 1.00 90.75 85 GLU A C 1
ATOM 626 O O . GLU A 1 85 ? 11.764 0.462 1.311 1.00 90.75 85 GLU A O 1
ATOM 631 N N . ALA A 1 86 ? 11.113 0.595 -0.826 1.00 91.50 86 ALA A N 1
ATOM 632 C CA . ALA A 1 86 ? 9.710 0.309 -0.568 1.00 91.50 86 ALA A CA 1
ATOM 633 C C . ALA A 1 86 ? 9.431 -1.118 -0.083 1.00 91.50 86 ALA A C 1
ATOM 635 O O . ALA A 1 86 ? 8.340 -1.348 0.427 1.00 91.50 86 ALA A O 1
ATOM 636 N N . VAL A 1 87 ? 10.364 -2.066 -0.198 1.00 88.44 87 VAL A N 1
ATOM 637 C CA . VAL A 1 87 ? 10.201 -3.422 0.363 1.00 88.44 87 VAL A CA 1
ATOM 638 C C . VAL A 1 87 ? 10.855 -3.594 1.734 1.00 88.44 87 VAL A C 1
ATOM 640 O O . VAL A 1 87 ? 10.556 -4.568 2.422 1.00 88.44 87 VAL A O 1
ATOM 643 N N . LYS A 1 88 ? 11.681 -2.639 2.186 1.00 88.38 88 LYS A N 1
ATOM 644 C CA . LYS A 1 88 ? 12.330 -2.715 3.504 1.00 88.38 88 LYS A CA 1
ATOM 645 C C . LYS A 1 88 ? 11.304 -2.774 4.629 1.00 88.38 88 LYS A C 1
ATOM 647 O O . LYS A 1 88 ? 10.291 -2.072 4.608 1.00 88.38 88 LYS A O 1
ATOM 652 N N . LEU A 1 89 ? 11.571 -3.612 5.619 1.00 87.62 89 LEU A N 1
ATOM 653 C CA . LEU A 1 89 ? 10.730 -3.757 6.800 1.00 87.62 89 LEU A CA 1
ATOM 654 C C . LEU A 1 89 ? 11.270 -2.859 7.920 1.00 87.62 89 LEU A C 1
ATOM 656 O O . LEU A 1 89 ? 12.477 -2.624 7.965 1.00 87.62 89 LEU A O 1
ATOM 660 N N . PRO A 1 90 ? 10.418 -2.324 8.811 1.00 85.44 90 PRO A N 1
ATOM 661 C CA . PRO A 1 90 ? 10.903 -1.515 9.919 1.00 85.44 90 PRO A CA 1
ATOM 662 C C . PRO A 1 90 ? 11.729 -2.377 10.877 1.00 85.44 90 PRO A C 1
ATOM 664 O O . PRO A 1 90 ? 11.288 -3.447 11.289 1.00 85.44 90 PRO A O 1
ATOM 667 N N . GLU A 1 91 ? 12.908 -1.887 11.249 1.00 85.00 91 GLU A N 1
ATOM 668 C CA . GLU A 1 91 ? 13.799 -2.538 12.224 1.00 85.00 91 GLU A CA 1
ATOM 669 C C . GLU A 1 91 ? 13.421 -2.186 13.670 1.00 85.00 91 GLU A C 1
ATOM 671 O O . GLU A 1 91 ? 13.733 -2.916 14.610 1.00 85.00 91 GLU A O 1
ATOM 676 N N . GLN A 1 92 ? 12.695 -1.080 13.845 1.00 85.94 92 GLN A N 1
ATOM 677 C CA . GLN A 1 92 ? 12.258 -0.559 15.135 1.00 85.94 92 GLN A CA 1
ATOM 678 C C . GLN A 1 92 ? 10.725 -0.533 15.235 1.00 85.94 92 GLN A C 1
ATOM 680 O O . GLN A 1 92 ? 10.038 -0.317 14.223 1.00 85.94 92 GLN A O 1
ATOM 685 N N . PRO A 1 93 ? 10.172 -0.721 16.448 1.00 85.88 93 PRO A N 1
ATOM 686 C CA . PRO A 1 93 ? 8.736 -0.629 16.658 1.00 85.88 93 PRO A CA 1
ATOM 687 C C . PRO A 1 93 ? 8.230 0.799 16.412 1.00 85.88 93 PRO A C 1
ATOM 689 O O . PRO A 1 93 ? 9.008 1.756 16.450 1.00 85.88 93 PRO A O 1
ATOM 692 N N . PRO A 1 94 ? 6.909 0.984 16.229 1.00 85.00 94 PRO A N 1
ATOM 693 C CA . PRO A 1 94 ? 6.315 2.313 16.248 1.00 85.00 94 PRO A CA 1
ATOM 694 C C . PRO A 1 94 ? 6.676 3.070 17.543 1.00 85.00 94 PRO A C 1
ATOM 696 O O . PRO A 1 94 ? 6.661 2.453 18.621 1.00 85.00 94 PRO A O 1
ATOM 699 N N . PRO A 1 95 ? 6.925 4.396 17.477 1.00 81.56 95 PRO A N 1
ATOM 700 C CA . PRO A 1 95 ? 7.261 5.208 18.646 1.00 81.56 95 PRO A CA 1
ATOM 701 C C . PRO A 1 95 ? 6.268 5.014 19.793 1.00 81.56 95 PRO A C 1
ATOM 703 O O . PRO A 1 95 ? 5.061 4.884 19.563 1.00 81.56 95 PRO A O 1
ATOM 706 N N . ALA A 1 96 ? 6.760 4.973 21.033 1.00 79.19 96 A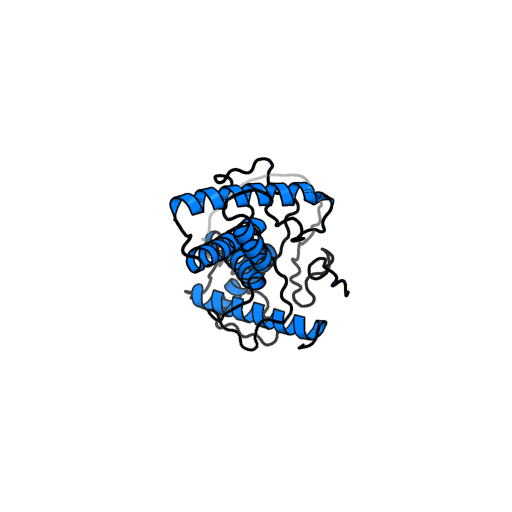LA A N 1
ATOM 707 C CA . ALA A 1 96 ? 5.900 4.955 22.213 1.00 79.19 96 ALA A CA 1
ATOM 708 C C . ALA A 1 96 ? 5.114 6.272 22.303 1.00 79.19 96 ALA A C 1
ATOM 710 O O . ALA A 1 96 ? 5.693 7.343 22.158 1.00 79.19 96 ALA A O 1
ATOM 711 N N . GLY A 1 97 ? 3.796 6.188 22.511 1.00 72.69 97 GLY A N 1
ATOM 712 C CA . GLY A 1 97 ? 2.945 7.379 22.600 1.00 72.69 97 GLY A CA 1
ATOM 713 C C . GLY A 1 97 ? 2.854 8.188 21.302 1.00 72.69 97 GLY A C 1
ATOM 714 O O . GLY A 1 97 ? 2.735 9.406 21.376 1.00 72.69 97 GLY A O 1
ATOM 715 N N . TRP A 1 98 ? 2.941 7.534 20.133 1.00 81.69 98 TRP A N 1
ATOM 716 C CA . TRP A 1 98 ? 2.824 8.214 18.839 1.00 81.69 98 TRP A CA 1
ATOM 717 C C . TRP A 1 98 ? 1.600 9.136 18.801 1.00 81.69 98 TRP A C 1
ATOM 719 O O . TRP A 1 98 ? 0.478 8.700 19.069 1.00 81.69 98 TRP A O 1
ATOM 729 N N . LEU A 1 99 ? 1.840 10.397 18.449 1.00 77.56 99 LEU A N 1
ATOM 730 C CA . LEU A 1 99 ? 0.803 11.405 18.259 1.00 77.56 99 LEU A CA 1
ATOM 731 C C . LEU A 1 99 ? 0.541 11.606 16.761 1.00 77.56 99 LEU A C 1
ATOM 733 O O . LEU A 1 99 ? 1.494 11.552 15.983 1.00 77.56 99 LEU A O 1
ATOM 737 N N . PRO A 1 100 ? -0.696 11.937 16.347 1.00 67.38 100 PRO A N 1
ATOM 738 C CA . PRO A 1 100 ? -1.035 12.188 14.942 1.00 67.38 100 PRO A CA 1
ATOM 739 C C . PRO A 1 100 ? -0.146 13.207 14.216 1.00 67.38 100 PRO A C 1
ATOM 741 O O . PRO A 1 100 ? 0.025 13.123 13.003 1.00 67.38 100 PRO A O 1
ATOM 744 N N . SER A 1 101 ? 0.448 14.154 14.945 1.00 73.12 101 SER A N 1
ATOM 745 C CA . SER A 1 101 ? 1.366 15.164 14.406 1.00 73.12 101 SER A CA 1
ATOM 746 C C . SER A 1 101 ? 2.784 14.645 14.131 1.00 73.12 101 SER A C 1
ATOM 748 O O . SER A 1 101 ? 3.579 15.336 13.494 1.00 73.12 101 SER A O 1
ATOM 750 N N . GLN A 1 102 ? 3.134 13.447 14.603 1.00 80.12 102 GLN A N 1
ATOM 751 C CA . GLN A 1 102 ? 4.470 12.881 14.452 1.00 80.12 102 GLN A CA 1
ATOM 752 C C . GLN A 1 102 ? 4.623 12.132 13.131 1.00 80.12 102 GLN A C 1
ATOM 754 O O . GLN A 1 102 ? 3.740 11.399 12.682 1.00 80.12 102 GLN A O 1
ATOM 759 N N . LYS A 1 103 ? 5.815 12.240 12.535 1.00 81.88 103 LYS A N 1
ATOM 760 C CA . LYS A 1 103 ? 6.150 11.533 11.298 1.00 81.88 103 LYS A CA 1
ATOM 761 C C . LYS A 1 103 ? 6.013 10.019 11.490 1.00 81.88 103 LYS A C 1
ATOM 763 O O . LYS A 1 103 ? 6.725 9.411 12.285 1.00 81.88 103 LYS A O 1
ATOM 768 N N . CYS A 1 104 ? 5.114 9.414 10.723 1.00 84.56 104 CYS A N 1
ATOM 769 C CA . CYS A 1 104 ? 4.924 7.972 10.684 1.00 84.56 104 CYS A CA 1
ATOM 770 C C . CYS A 1 104 ? 5.853 7.340 9.627 1.00 84.56 104 CYS A C 1
ATOM 772 O O . CYS A 1 104 ? 5.956 7.874 8.517 1.00 84.56 104 CYS A O 1
ATOM 774 N N . PRO A 1 105 ? 6.541 6.219 9.921 1.00 87.00 105 PRO A N 1
ATOM 775 C CA . PRO A 1 105 ? 7.281 5.484 8.899 1.00 87.00 105 PRO A CA 1
ATOM 776 C C . PRO A 1 105 ? 6.368 5.029 7.750 1.00 87.00 105 PRO A C 1
ATOM 778 O O . PRO A 1 105 ? 5.275 4.519 7.992 1.00 87.00 105 PRO A O 1
ATOM 781 N N . ILE A 1 106 ? 6.852 5.140 6.505 1.00 90.19 106 ILE A N 1
ATOM 782 C CA . ILE A 1 106 ? 6.077 4.873 5.272 1.00 90.19 106 ILE A CA 1
ATOM 783 C C . ILE A 1 106 ? 5.441 3.473 5.270 1.00 90.19 106 ILE A C 1
ATOM 785 O O . ILE A 1 106 ? 4.327 3.286 4.781 1.00 90.19 106 ILE A O 1
ATOM 789 N N . PHE A 1 107 ? 6.137 2.484 5.842 1.00 90.38 107 PHE A N 1
ATOM 790 C CA . PHE A 1 107 ? 5.612 1.129 6.014 1.00 90.38 107 PHE A CA 1
ATOM 791 C C . PHE A 1 107 ? 4.262 1.132 6.740 1.00 90.38 107 PHE A C 1
ATOM 793 O O . PHE A 1 107 ? 3.293 0.568 6.247 1.00 90.38 107 PHE A O 1
ATOM 800 N N . TYR A 1 108 ? 4.188 1.807 7.886 1.00 90.06 108 TYR A N 1
ATOM 801 C CA . TYR A 1 108 ? 2.979 1.861 8.694 1.00 90.06 108 TYR A CA 1
ATOM 802 C C . TYR A 1 108 ? 1.931 2.784 8.085 1.00 90.06 108 TYR A C 1
ATOM 804 O O . TYR A 1 108 ? 0.766 2.401 8.012 1.00 90.06 108 TYR A O 1
ATOM 812 N N . SER A 1 109 ? 2.339 3.970 7.621 1.00 90.62 109 SER A N 1
ATOM 813 C CA . SER A 1 109 ? 1.396 4.962 7.101 1.00 90.62 109 SER A CA 1
ATOM 814 C C . SER A 1 109 ? 0.622 4.422 5.903 1.00 90.62 109 SER A C 1
ATOM 816 O O . SER A 1 109 ? -0.591 4.532 5.882 1.00 90.62 109 SER A O 1
ATOM 818 N N . SER A 1 110 ? 1.283 3.725 4.972 1.00 93.06 110 SER A N 1
ATOM 819 C CA . SER A 1 110 ? 0.607 3.139 3.804 1.00 93.06 110 SER A CA 1
ATOM 820 C C . SER A 1 110 ? -0.481 2.116 4.162 1.00 93.06 110 SER A C 1
ATOM 822 O O . SER A 1 110 ? -1.506 2.047 3.488 1.00 93.06 110 SER A O 1
ATOM 824 N N . ILE A 1 111 ? -0.292 1.345 5.238 1.00 93.94 111 ILE A N 1
ATOM 825 C CA . ILE A 1 111 ? -1.297 0.393 5.729 1.00 93.94 111 ILE A CA 1
ATOM 826 C C . ILE A 1 111 ? -2.437 1.143 6.426 1.00 93.94 111 ILE A C 1
ATOM 828 O O . ILE A 1 111 ? -3.602 0.826 6.202 1.00 93.94 111 ILE A O 1
ATOM 832 N N . LEU A 1 112 ? -2.117 2.149 7.246 1.00 93.62 112 LEU A N 1
ATOM 833 C CA . LEU A 1 112 ? -3.116 2.968 7.936 1.00 93.62 112 LEU A CA 1
ATOM 834 C C . LEU A 1 112 ? -3.973 3.797 6.968 1.00 93.62 112 LEU A C 1
ATOM 836 O O . LEU A 1 112 ? -5.187 3.867 7.144 1.00 93.62 112 LEU A O 1
ATOM 840 N N . ASP A 1 113 ? -3.370 4.357 5.921 1.00 93.94 113 ASP A N 1
ATOM 841 C CA . ASP A 1 113 ? -4.067 5.088 4.862 1.00 93.94 113 ASP A CA 1
ATOM 842 C C . ASP A 1 113 ? -5.078 4.171 4.164 1.00 93.94 113 ASP A C 1
ATOM 844 O O . ASP A 1 113 ? -6.243 4.529 3.987 1.00 93.94 113 ASP A O 1
ATOM 848 N N . GLN A 1 114 ? -4.667 2.944 3.835 1.00 95.50 114 GLN A N 1
ATOM 849 C CA . GLN A 1 114 ? -5.556 1.981 3.197 1.00 95.50 114 GLN A CA 1
ATOM 850 C C . GLN A 1 114 ? -6.643 1.460 4.146 1.00 95.50 114 GLN A C 1
ATOM 852 O O . GLN A 1 114 ? -7.777 1.244 3.720 1.00 95.50 114 GLN A O 1
ATOM 857 N N . PHE A 1 115 ? -6.335 1.296 5.434 1.00 96.31 115 PHE A N 1
ATOM 858 C CA . PHE A 1 115 ? -7.348 1.016 6.452 1.00 96.31 115 PHE A CA 1
ATOM 859 C C . PHE A 1 115 ? -8.383 2.144 6.525 1.00 96.31 115 PHE A C 1
ATOM 861 O O . PHE A 1 115 ? -9.576 1.858 6.546 1.00 96.31 115 PHE A O 1
ATOM 868 N N . THR A 1 116 ? -7.958 3.406 6.482 1.00 95.94 116 THR A N 1
ATOM 869 C CA . THR A 1 116 ? -8.856 4.571 6.479 1.00 95.94 116 THR A CA 1
ATOM 870 C C . THR A 1 116 ? -9.799 4.568 5.289 1.00 95.94 116 THR A C 1
ATOM 872 O O . THR A 1 116 ? -10.987 4.842 5.458 1.00 95.94 116 THR A O 1
ATOM 875 N N . VAL A 1 117 ? -9.301 4.231 4.097 1.00 95.94 117 VAL A N 1
ATOM 876 C CA . VAL A 1 117 ? -10.136 4.081 2.897 1.00 95.94 117 VAL A CA 1
ATOM 877 C C . VAL A 1 117 ? -11.172 2.975 3.104 1.00 95.94 117 VAL A C 1
ATOM 879 O O . VAL A 1 117 ? -12.368 3.248 3.034 1.00 95.94 117 VAL A O 1
ATOM 882 N N . CYS A 1 118 ? -10.740 1.763 3.465 1.00 96.12 118 CYS A N 1
ATOM 883 C CA . CYS A 1 118 ? -11.650 0.631 3.660 1.00 96.12 118 CYS A CA 1
ATOM 884 C C . CYS A 1 118 ? -12.676 0.884 4.778 1.00 96.12 118 CYS A C 1
ATOM 886 O O . CYS A 1 118 ? -13.842 0.501 4.669 1.00 96.12 118 CYS A O 1
ATOM 888 N N . PHE A 1 119 ? -12.258 1.534 5.865 1.00 97.00 119 PHE A N 1
ATOM 889 C CA . PHE A 1 119 ? -13.131 1.849 6.988 1.00 97.00 119 PHE A CA 1
ATOM 890 C C . PHE A 1 119 ? -14.181 2.894 6.602 1.00 97.00 119 PHE A C 1
ATOM 892 O O . PHE A 1 119 ? -15.370 2.693 6.856 1.00 97.00 119 PHE A O 1
ATOM 899 N N . ARG A 1 120 ? -13.764 3.961 5.908 1.00 97.12 120 ARG A N 1
ATOM 900 C CA . ARG A 1 120 ? -14.658 4.982 5.348 1.00 97.12 120 ARG A CA 1
ATOM 901 C C . ARG A 1 120 ? -15.697 4.367 4.418 1.00 97.12 120 ARG A C 1
ATOM 903 O O . ARG A 1 120 ? -16.886 4.596 4.619 1.00 97.12 120 ARG A O 1
ATOM 910 N N . GLU A 1 121 ? -15.262 3.584 3.435 1.00 96.00 121 GLU A N 1
ATOM 911 C CA . GLU A 1 121 ? -16.150 2.934 2.463 1.00 96.00 121 GLU A CA 1
ATOM 912 C C . GLU A 1 121 ? -17.187 2.055 3.166 1.00 96.00 121 GLU A C 1
ATOM 914 O O . GLU A 1 121 ? -18.380 2.099 2.852 1.00 96.00 121 GLU A O 1
ATOM 919 N N . LYS A 1 122 ? -16.760 1.300 4.187 1.00 95.50 122 LYS A N 1
ATOM 920 C CA . LYS A 1 122 ? -17.674 0.445 4.940 1.00 95.50 122 LYS A CA 1
ATOM 921 C C . LYS A 1 122 ? -18.692 1.258 5.738 1.00 95.50 122 LYS A C 1
ATOM 923 O O . LYS A 1 122 ? -19.875 0.921 5.710 1.00 95.50 122 LYS A O 1
ATOM 928 N N . LEU A 1 123 ? -18.279 2.343 6.390 1.00 95.81 123 LEU A N 1
ATOM 929 C CA . LEU A 1 123 ? -19.198 3.248 7.088 1.00 95.81 123 LEU A CA 1
ATOM 930 C C . LEU A 1 123 ? -20.188 3.922 6.133 1.00 95.81 123 LEU A C 1
ATOM 932 O O . LEU A 1 123 ? -21.372 4.016 6.457 1.00 95.81 123 LEU A O 1
ATOM 936 N N . GLN A 1 124 ? -19.729 4.347 4.955 1.00 96.31 124 GLN A N 1
ATOM 937 C CA . GLN A 1 124 ? -20.578 4.939 3.920 1.00 96.31 124 GLN A CA 1
ATOM 938 C C . GLN A 1 124 ? -21.620 3.937 3.421 1.00 96.31 124 GLN A C 1
ATOM 940 O O . GLN A 1 124 ? -22.802 4.266 3.382 1.00 96.31 124 GLN A O 1
ATOM 945 N N . SER A 1 125 ? -21.212 2.693 3.146 1.00 95.62 125 SER A N 1
ATOM 946 C CA . SER A 1 125 ? -22.131 1.625 2.720 1.00 95.62 125 SER A CA 1
ATOM 947 C C . SER A 1 125 ? -23.225 1.311 3.748 1.00 95.62 125 SER A C 1
ATOM 949 O O . SER A 1 125 ? -24.289 0.818 3.390 1.00 95.62 125 SER A O 1
ATOM 951 N N . LEU A 1 126 ? -22.971 1.611 5.026 1.00 94.69 126 LEU A N 1
ATOM 952 C CA . LEU A 1 126 ? -23.902 1.405 6.136 1.00 94.69 126 LEU A CA 1
ATOM 953 C C . LEU A 1 126 ? -24.677 2.677 6.519 1.00 94.69 126 LEU A C 1
ATOM 955 O O . LEU A 1 126 ? -25.440 2.642 7.482 1.00 94.69 126 LEU A O 1
ATOM 959 N N . GLY A 1 127 ? -24.463 3.802 5.825 1.00 93.75 127 GLY A N 1
ATOM 960 C CA . GLY A 1 127 ? -25.094 5.088 6.146 1.00 93.75 127 GLY A CA 1
ATOM 961 C C . GLY A 1 127 ? -24.649 5.694 7.484 1.00 93.75 127 GLY A C 1
ATOM 962 O O . GLY A 1 127 ? -25.352 6.528 8.044 1.00 93.75 127 GLY A O 1
ATOM 963 N N . ARG A 1 128 ? -23.497 5.269 8.022 1.00 92.31 128 ARG A N 1
ATOM 964 C CA . ARG A 1 128 ? -22.965 5.697 9.333 1.00 92.31 128 ARG A CA 1
ATOM 965 C C . ARG A 1 128 ? -21.807 6.685 9.231 1.00 92.31 128 ARG A C 1
ATOM 967 O O . ARG A 1 128 ? -21.217 7.050 10.242 1.00 92.31 128 ARG A O 1
ATOM 974 N N . TYR A 1 129 ? -21.440 7.076 8.016 1.00 95.00 129 TYR A N 1
ATOM 975 C CA . TYR A 1 129 ? -20.309 7.962 7.796 1.00 95.00 129 TYR A CA 1
ATOM 976 C C . TYR A 1 129 ? -20.647 9.408 8.163 1.00 95.00 129 TYR A C 1
ATOM 978 O O . TYR A 1 129 ? -21.537 10.014 7.571 1.00 95.00 129 TYR A O 1
ATOM 986 N N . GLN A 1 130 ? -19.882 9.969 9.094 1.00 92.81 130 GLN A N 1
ATOM 987 C CA . GLN A 1 130 ? -19.897 11.385 9.443 1.00 92.81 130 GLN A CA 1
ATOM 988 C C . GLN A 1 130 ? -18.447 11.868 9.524 1.00 92.81 130 GLN A C 1
ATOM 990 O O . GLN A 1 130 ? -17.624 11.244 10.185 1.00 92.81 130 GLN A O 1
ATOM 995 N N . GLN A 1 131 ? -18.117 12.943 8.806 1.00 91.94 131 GLN A N 1
ATOM 996 C CA . GLN A 1 131 ? -16.729 13.359 8.569 1.00 91.94 131 GLN A CA 1
ATOM 997 C C . GLN A 1 131 ? -15.961 13.663 9.865 1.00 91.94 131 GLN A C 1
ATOM 999 O O . GLN A 1 131 ? -14.847 13.169 10.032 1.00 91.94 131 GLN A O 1
ATOM 1004 N N . ASP A 1 132 ? -16.546 14.456 10.764 1.00 89.38 132 ASP A N 1
ATOM 1005 C CA . ASP A 1 132 ? -15.847 14.938 11.962 1.00 89.38 132 ASP A CA 1
ATOM 1006 C C . ASP A 1 132 ? -15.602 13.805 12.965 1.00 89.38 132 ASP A C 1
ATOM 1008 O O . ASP A 1 132 ? -14.480 13.614 13.434 1.00 89.38 132 ASP A O 1
ATOM 1012 N N . THR A 1 133 ? -16.620 12.975 13.206 1.00 90.50 133 THR A N 1
ATOM 1013 C CA . THR A 1 133 ? -16.519 11.811 14.101 1.00 90.50 133 THR A CA 1
ATOM 1014 C C . THR A 1 133 ? -15.635 10.712 13.517 1.00 90.50 133 THR A C 1
ATOM 1016 O O . THR A 1 133 ? -14.937 10.021 14.257 1.00 90.50 133 THR A O 1
ATOM 1019 N N . PHE A 1 134 ? -15.596 10.575 12.188 1.00 94.75 134 PHE A N 1
ATOM 1020 C CA . PHE A 1 134 ? -14.733 9.611 11.513 1.00 94.75 134 PHE A CA 1
ATOM 1021 C C . PHE A 1 134 ? -13.250 9.897 11.749 1.00 94.75 134 PHE A C 1
ATOM 1023 O O . PHE A 1 134 ? -12.482 8.964 11.981 1.00 94.75 134 PHE A O 1
ATOM 1030 N N . ILE A 1 135 ? -12.828 11.164 11.677 1.00 91.75 135 ILE A N 1
ATOM 1031 C CA . ILE A 1 135 ? -11.415 11.522 11.866 1.00 91.75 135 ILE A CA 1
ATOM 1032 C C . ILE A 1 135 ? -10.966 11.160 13.284 1.00 91.75 135 ILE A C 1
ATOM 1034 O O . ILE A 1 135 ? -9.922 10.526 13.446 1.00 91.75 135 ILE A O 1
ATOM 1038 N N . GLU A 1 136 ? -11.759 11.523 14.292 1.00 91.25 136 GLU A N 1
ATOM 1039 C CA . GLU A 1 136 ? -11.475 11.220 15.697 1.00 91.25 136 GLU A CA 1
ATOM 1040 C C . GLU A 1 136 ? -11.448 9.704 15.953 1.00 91.25 136 GLU A C 1
ATOM 1042 O O . GLU A 1 136 ? -10.473 9.168 16.487 1.00 91.25 136 GLU A O 1
ATOM 1047 N N . GLU A 1 137 ? -12.461 8.975 15.477 1.00 93.81 137 GLU A N 1
ATOM 1048 C CA . GLU A 1 137 ? -12.518 7.518 15.619 1.00 93.81 137 GLU A CA 1
ATOM 1049 C C . GLU A 1 137 ? -11.325 6.832 14.935 1.00 93.81 137 GLU A C 1
ATOM 1051 O O . GLU A 1 137 ? -10.684 5.943 15.507 1.00 93.81 137 GLU A O 1
ATOM 1056 N N . CYS A 1 138 ? -10.960 7.281 13.734 1.00 92.94 138 CYS A N 1
ATOM 1057 C CA . CYS A 1 138 ? -9.820 6.742 13.007 1.00 92.94 138 CYS A CA 1
ATOM 1058 C C . CYS A 1 138 ? -8.502 6.942 13.775 1.00 92.94 138 CYS A C 1
ATOM 1060 O O . CYS A 1 138 ? -7.670 6.031 13.821 1.00 92.94 138 CYS A O 1
ATOM 1062 N N . GLN A 1 139 ? -8.322 8.090 14.435 1.00 91.56 139 GLN A N 1
ATOM 1063 C CA . GLN A 1 139 ? -7.149 8.353 15.273 1.00 91.56 139 GLN A CA 1
ATOM 1064 C C . GLN A 1 139 ? -7.081 7.413 16.482 1.00 91.56 139 GLN A C 1
ATOM 1066 O O . GLN A 1 139 ? -6.009 6.873 16.776 1.00 91.56 139 GLN A O 1
ATOM 1071 N N . HIS A 1 140 ? -8.206 7.143 17.151 1.00 92.50 140 HIS A N 1
ATOM 1072 C CA . HIS A 1 140 ? -8.249 6.161 18.239 1.00 92.50 140 HIS A CA 1
ATOM 1073 C C . HIS A 1 140 ? -7.824 4.765 17.767 1.00 92.50 140 HIS A C 1
ATOM 1075 O O . HIS A 1 140 ? -7.036 4.084 18.439 1.00 92.50 140 HIS A O 1
ATOM 1081 N N . HIS A 1 141 ? -8.283 4.351 16.583 1.00 94.69 141 HIS A N 1
ATOM 1082 C CA . HIS A 1 141 ? -7.867 3.084 15.993 1.00 94.69 141 HIS A CA 1
ATOM 1083 C C . HIS A 1 141 ? -6.375 3.066 15.646 1.00 94.69 141 HIS A C 1
ATOM 1085 O O . HIS A 1 141 ? -5.717 2.075 15.961 1.00 94.69 141 HIS A O 1
ATOM 1091 N N . TYR A 1 142 ? -5.810 4.144 15.093 1.00 93.31 142 TYR A N 1
ATOM 1092 C CA . TYR A 1 142 ? -4.373 4.248 14.807 1.00 93.31 142 TYR A CA 1
ATOM 1093 C C . TYR A 1 142 ? -3.508 4.060 16.056 1.00 93.31 142 TYR A C 1
ATOM 1095 O O . TYR A 1 142 ? -2.585 3.241 16.058 1.00 93.31 142 TYR A O 1
ATOM 1103 N N . VAL A 1 143 ? -3.835 4.770 17.141 1.00 91.75 143 VAL A N 1
ATOM 1104 C CA . VAL A 1 143 ? -3.115 4.658 18.419 1.00 91.75 143 VAL A CA 1
ATOM 1105 C C . VAL A 1 143 ? -3.204 3.228 18.958 1.00 91.75 143 VAL A C 1
ATOM 1107 O O . VAL A 1 143 ? -2.193 2.643 19.357 1.00 91.75 143 VAL A O 1
ATOM 1110 N N . SER A 1 144 ? -4.397 2.626 18.915 1.00 93.38 144 SER A N 1
ATOM 1111 C CA . SER A 1 144 ? -4.599 1.231 19.318 1.00 93.38 144 SER A CA 1
ATOM 1112 C C . SER A 1 144 ? -3.768 0.257 18.471 1.00 93.38 144 SER A C 1
ATOM 1114 O O . SER A 1 144 ? -3.123 -0.634 19.028 1.00 93.38 144 SER A O 1
ATOM 1116 N N . ILE A 1 145 ? -3.718 0.442 17.149 1.00 94.06 145 ILE A N 1
ATOM 1117 C CA . ILE A 1 145 ? -2.932 -0.393 16.230 1.00 94.06 145 ILE A CA 1
ATOM 1118 C C . ILE A 1 145 ? -1.440 -0.304 16.557 1.00 94.06 145 ILE A C 1
ATOM 1120 O O . ILE A 1 145 ? -0.788 -1.334 16.718 1.00 94.06 145 ILE A O 1
ATOM 1124 N N . PHE A 1 146 ? -0.886 0.897 16.741 1.00 92.56 146 PHE A N 1
ATOM 1125 C CA . PHE A 1 146 ? 0.528 1.042 17.102 1.00 92.56 146 PHE A CA 1
ATOM 1126 C C . PHE A 1 146 ? 0.875 0.447 18.458 1.00 92.56 146 PHE A C 1
ATOM 1128 O O . PHE A 1 146 ? 1.931 -0.174 18.594 1.00 92.56 146 PHE A O 1
ATOM 1135 N N . ASN A 1 147 ? -0.015 0.565 19.442 1.00 91.88 147 ASN A N 1
ATOM 1136 C CA . ASN A 1 147 ? 0.170 -0.101 20.727 1.00 91.88 147 ASN A CA 1
ATOM 1137 C C . ASN A 1 147 ? 0.214 -1.625 20.575 1.00 91.88 147 ASN A C 1
ATOM 1139 O O . ASN A 1 147 ? 1.088 -2.273 21.153 1.00 91.88 147 ASN A O 1
ATOM 1143 N N . ASN A 1 148 ? -0.660 -2.187 19.740 1.00 92.62 148 ASN A N 1
ATOM 1144 C CA . ASN A 1 148 ? -0.670 -3.617 19.458 1.00 92.62 148 ASN A CA 1
ATOM 1145 C C . ASN A 1 148 ? 0.604 -4.078 18.737 1.00 92.62 148 ASN A C 1
ATOM 1147 O O . ASN A 1 148 ? 1.233 -5.033 19.196 1.00 92.62 148 ASN A O 1
ATOM 1151 N N . ILE A 1 149 ? 1.040 -3.380 17.684 1.00 91.75 149 ILE A N 1
ATOM 1152 C CA . ILE A 1 149 ? 2.295 -3.687 16.977 1.00 91.75 149 ILE A CA 1
ATOM 1153 C C . ILE A 1 149 ? 3.476 -3.672 17.948 1.00 91.75 149 ILE A C 1
ATOM 1155 O O . ILE A 1 149 ? 4.243 -4.631 18.002 1.00 91.75 149 ILE A O 1
ATOM 1159 N N . ARG A 1 150 ? 3.593 -2.622 18.767 1.00 90.38 150 ARG A N 1
ATOM 1160 C CA . ARG A 1 150 ? 4.688 -2.478 19.732 1.00 90.38 150 ARG A CA 1
ATOM 1161 C C . ARG A 1 150 ? 4.699 -3.597 20.768 1.00 90.38 150 ARG A C 1
ATOM 1163 O O . ARG A 1 150 ? 5.744 -4.192 21.000 1.00 90.38 150 ARG A O 1
ATOM 1170 N N . SER A 1 151 ? 3.540 -3.926 21.341 1.00 90.50 151 SER A N 1
ATOM 1171 C CA . SER A 1 151 ? 3.423 -5.000 22.341 1.00 90.50 151 SER A CA 1
ATOM 1172 C C . SER A 1 151 ? 3.860 -6.370 21.811 1.00 90.50 151 SER A C 1
ATOM 1174 O O . SER A 1 151 ? 4.267 -7.235 22.580 1.00 90.50 151 SER A O 1
ATOM 1176 N N . ARG A 1 152 ? 3.795 -6.563 20.488 1.00 88.69 152 ARG A N 1
ATOM 1177 C CA . ARG A 1 152 ? 4.131 -7.820 19.815 1.00 88.69 152 ARG A CA 1
ATOM 1178 C C . ARG A 1 152 ? 5.466 -7.785 19.075 1.00 88.69 152 ARG A C 1
ATOM 1180 O O . ARG A 1 152 ? 5.802 -8.781 18.434 1.00 88.69 152 ARG A O 1
ATOM 1187 N N . TRP A 1 153 ? 6.215 -6.684 19.166 1.00 88.38 153 TRP A N 1
ATOM 1188 C CA . TRP A 1 153 ? 7.392 -6.434 18.333 1.00 88.38 153 TRP A CA 1
ATOM 1189 C C . TRP A 1 153 ? 8.449 -7.532 18.457 1.00 88.38 153 TRP A C 1
ATOM 1191 O O . TRP A 1 153 ? 8.890 -8.085 17.459 1.00 88.38 153 TRP A O 1
ATOM 1201 N N . HIS A 1 154 ? 8.786 -7.913 19.689 1.00 86.75 154 HIS A N 1
ATOM 1202 C CA . HIS A 1 154 ? 9.808 -8.928 19.968 1.00 86.75 154 HIS A CA 1
ATOM 1203 C C . HIS A 1 154 ? 9.314 -10.374 19.810 1.00 86.75 154 HIS A C 1
ATOM 1205 O O . HIS A 1 154 ? 10.103 -11.307 19.909 1.00 86.75 154 HIS A O 1
ATOM 1211 N N . TYR A 1 155 ? 8.015 -10.566 19.574 1.00 86.69 155 TYR A N 1
ATOM 1212 C CA . TYR A 1 155 ? 7.378 -11.884 19.499 1.00 86.69 155 TYR A CA 1
ATOM 1213 C C . TYR A 1 155 ? 6.945 -12.260 18.079 1.00 86.69 155 TYR A C 1
ATOM 1215 O O . TYR A 1 155 ? 6.393 -13.341 17.876 1.00 86.69 155 TYR A O 1
ATOM 1223 N N . SER A 1 156 ? 7.140 -11.366 17.108 1.00 81.69 156 SER A N 1
ATOM 1224 C CA . SER A 1 156 ? 6.662 -11.541 15.737 1.00 81.69 156 SER A CA 1
ATOM 1225 C C . SER A 1 156 ?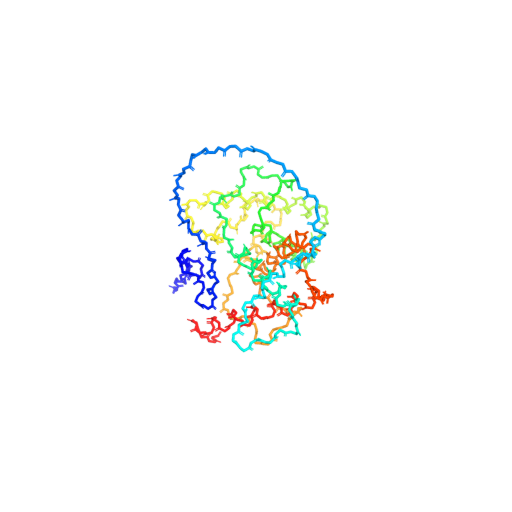 7.825 -11.416 14.754 1.00 81.69 156 SER A C 1
ATOM 1227 O O . SER A 1 156 ? 8.721 -10.604 14.983 1.00 81.69 156 SER A O 1
ATOM 1229 N N . PRO A 1 157 ? 7.823 -12.168 13.640 1.00 79.31 157 PRO A N 1
ATOM 1230 C CA . PRO A 1 157 ? 8.788 -11.950 12.568 1.00 79.31 157 PRO A CA 1
ATOM 1231 C C . PRO A 1 157 ? 8.746 -10.502 12.062 1.00 79.31 157 PRO A C 1
ATOM 1233 O O . PRO A 1 157 ? 7.676 -9.881 12.040 1.00 79.31 157 PRO A O 1
ATOM 1236 N N . PHE A 1 158 ? 9.885 -9.978 11.601 1.00 74.19 158 PHE A N 1
ATOM 1237 C CA . PHE A 1 158 ? 9.928 -8.664 10.958 1.00 74.19 158 PHE A CA 1
ATOM 1238 C C . PHE A 1 158 ? 8.928 -8.595 9.802 1.00 74.19 158 PHE A C 1
ATOM 1240 O O . PHE A 1 158 ? 8.795 -9.532 9.013 1.00 74.19 158 PHE A O 1
ATOM 1247 N N . GLY A 1 159 ? 8.198 -7.482 9.716 1.00 66.81 159 GLY A N 1
ATOM 1248 C CA . GLY A 1 159 ? 7.152 -7.299 8.708 1.00 66.81 159 GLY A CA 1
ATOM 1249 C C . GLY A 1 159 ? 5.904 -8.156 8.914 1.00 66.81 159 GLY A C 1
ATOM 1250 O O . GLY A 1 159 ? 5.049 -8.185 8.028 1.00 66.81 159 GLY A O 1
ATOM 1251 N N . SER A 1 160 ? 5.771 -8.843 10.054 1.00 79.56 160 SER A N 1
ATOM 1252 C CA . SER A 1 160 ? 4.530 -9.530 10.393 1.00 79.56 160 SER A CA 1
ATOM 1253 C C . SER A 1 160 ? 3.368 -8.540 10.489 1.00 79.56 160 SER A C 1
ATOM 1255 O O . SER A 1 160 ? 3.471 -7.456 11.065 1.00 79.56 160 SER A O 1
ATOM 1257 N N . ILE A 1 161 ? 2.230 -8.963 9.947 1.00 82.81 161 ILE A N 1
ATOM 1258 C CA . ILE A 1 161 ? 0.957 -8.249 10.042 1.00 82.81 161 ILE A CA 1
ATOM 1259 C C . ILE A 1 161 ? 0.197 -8.569 11.339 1.00 82.81 161 ILE A C 1
ATOM 1261 O O . ILE A 1 161 ? -0.835 -7.965 11.605 1.00 82.81 161 ILE A O 1
ATOM 1265 N N . ASP A 1 162 ? 0.705 -9.478 12.178 1.00 81.88 162 ASP A N 1
ATOM 1266 C CA . ASP A 1 162 ? 0.020 -9.973 13.385 1.00 81.88 162 ASP A CA 1
ATOM 1267 C C . ASP A 1 162 ? -0.257 -8.883 14.436 1.00 81.88 162 ASP A C 1
ATOM 1269 O O . ASP A 1 162 ? -1.102 -9.048 15.325 1.00 81.88 162 ASP A O 1
ATOM 1273 N N . GLY A 1 163 ? 0.495 -7.783 14.370 1.00 85.06 163 GLY A N 1
ATOM 1274 C CA . GLY A 1 163 ? 0.324 -6.608 15.218 1.00 85.06 163 GLY A CA 1
ATOM 1275 C C . GLY A 1 163 ? -0.746 -5.632 14.725 1.00 85.06 163 GLY A C 1
ATOM 1276 O O . GLY A 1 163 ? -1.213 -4.816 15.517 1.00 85.06 163 GLY A O 1
ATOM 1277 N N . PHE A 1 164 ? -1.163 -5.713 13.456 1.00 91.56 164 PHE A N 1
ATOM 1278 C CA . PHE A 1 164 ? -2.173 -4.828 12.872 1.00 91.56 164 PHE A CA 1
ATOM 1279 C C . PHE A 1 164 ? -3.575 -5.260 13.286 1.00 91.56 164 PHE A C 1
ATOM 1281 O O . PHE A 1 164 ? -4.358 -5.808 12.513 1.00 91.56 164 PHE A O 1
ATOM 1288 N N . ARG A 1 165 ? -3.887 -4.993 14.550 1.00 92.25 165 ARG A N 1
ATOM 1289 C CA . ARG A 1 165 ? -5.205 -5.181 15.142 1.00 92.25 165 ARG A CA 1
ATOM 1290 C C . ARG A 1 165 ? -5.571 -3.955 15.959 1.00 92.25 165 ARG A C 1
ATOM 1292 O O . ARG A 1 165 ? -4.704 -3.309 16.543 1.00 92.25 165 ARG A O 1
ATOM 1299 N N . THR A 1 166 ? -6.859 -3.673 16.032 1.00 92.56 166 THR A N 1
ATOM 1300 C CA . THR A 1 166 ? -7.400 -2.648 16.916 1.00 92.56 166 THR A CA 1
ATOM 1301 C C . THR A 1 166 ? -8.203 -3.323 18.022 1.00 92.56 166 THR A C 1
ATOM 1303 O O . THR A 1 166 ? -8.902 -4.302 17.776 1.00 92.56 166 THR A O 1
ATOM 1306 N N . THR A 1 167 ? -8.039 -2.845 19.251 1.00 91.62 167 THR A N 1
ATOM 1307 C CA . THR A 1 167 ? -8.696 -3.383 20.458 1.00 91.62 167 THR A CA 1
ATOM 1308 C C . THR A 1 167 ? -9.453 -2.303 21.224 1.00 91.62 167 THR A C 1
ATOM 1310 O O . THR A 1 167 ? -9.934 -2.550 22.326 1.00 91.62 167 THR A O 1
ATOM 1313 N N . ILE A 1 168 ? -9.511 -1.087 20.676 1.00 93.25 168 ILE A N 1
ATOM 1314 C CA . ILE A 1 168 ? -10.264 0.012 21.269 1.00 93.25 168 ILE A CA 1
ATOM 1315 C C . ILE A 1 168 ? -11.761 -0.250 21.099 1.00 93.25 168 ILE A C 1
ATOM 1317 O O . ILE A 1 168 ? -12.208 -0.670 20.031 1.00 93.25 168 ILE A O 1
ATOM 1321 N N . ASN A 1 169 ? -12.528 -0.022 22.161 1.00 92.19 169 ASN A N 1
ATOM 1322 C CA . ASN A 1 169 ? -13.970 -0.218 22.146 1.00 92.19 169 ASN A CA 1
ATOM 1323 C C . ASN A 1 169 ? -14.669 1.088 21.746 1.00 92.19 169 ASN A C 1
ATOM 1325 O O . ASN A 1 169 ? -14.868 1.968 22.579 1.00 92.19 169 ASN A O 1
ATOM 1329 N N . THR A 1 170 ? -15.002 1.215 20.464 1.00 92.56 170 THR A N 1
ATOM 1330 C CA . THR A 1 170 ? -15.785 2.318 19.884 1.00 92.56 170 THR A CA 1
ATOM 1331 C C . THR A 1 170 ? -17.099 1.784 19.298 1.00 92.56 170 THR A C 1
ATOM 1333 O O . THR A 1 170 ? -17.205 0.579 19.036 1.00 92.56 170 THR A O 1
ATOM 1336 N N . PRO A 1 171 ? -18.103 2.642 19.029 1.00 91.31 171 PRO A N 1
ATOM 1337 C CA . PRO A 1 171 ? -19.360 2.216 18.407 1.00 91.31 171 PRO A CA 1
ATOM 1338 C C . PRO A 1 171 ? -19.190 1.483 17.066 1.00 91.31 171 PRO A C 1
ATOM 1340 O O . PRO A 1 171 ? -19.984 0.592 16.759 1.00 91.31 171 PRO A O 1
ATOM 1343 N N . ASN A 1 172 ? -18.152 1.804 16.279 1.00 93.50 172 ASN A N 1
ATOM 1344 C CA . ASN A 1 172 ? -17.862 1.127 15.013 1.00 93.50 172 ASN A CA 1
ATOM 1345 C C . ASN A 1 172 ? -16.690 0.132 15.108 1.00 93.50 172 ASN A C 1
ATOM 1347 O O . ASN A 1 172 ? -16.174 -0.299 14.076 1.00 93.50 172 ASN A O 1
ATOM 1351 N N . CYS A 1 173 ? -16.307 -0.312 16.313 1.00 94.25 173 CYS A N 1
ATOM 1352 C CA . CYS A 1 173 ? -15.178 -1.224 16.532 1.00 94.25 173 CYS A CA 1
ATOM 1353 C C . CYS A 1 173 ? -15.243 -2.484 15.653 1.00 94.25 173 CYS A C 1
ATOM 1355 O O . CYS A 1 173 ? -14.268 -2.827 14.989 1.00 94.25 173 CYS A O 1
ATOM 1357 N N . ALA A 1 174 ? -16.405 -3.139 15.565 1.00 94.69 174 ALA A N 1
ATOM 1358 C CA . ALA A 1 174 ? -16.570 -4.326 14.722 1.00 94.69 174 ALA A CA 1
ATOM 1359 C C . ALA A 1 174 ? -16.312 -4.034 13.230 1.00 94.69 174 ALA A C 1
ATOM 1361 O O . ALA A 1 174 ? -15.715 -4.850 12.528 1.00 94.69 174 ALA A O 1
ATOM 1362 N N . ILE A 1 175 ? -16.722 -2.854 12.757 1.00 95.69 175 ILE A N 1
ATOM 1363 C CA . ILE A 1 175 ? -16.517 -2.400 11.378 1.00 95.69 175 ILE A CA 1
ATOM 1364 C C . ILE A 1 175 ? -15.031 -2.107 11.146 1.00 95.69 175 ILE A C 1
ATOM 1366 O O . ILE A 1 175 ? -14.471 -2.555 10.147 1.00 95.69 175 ILE A O 1
ATOM 1370 N N . ALA A 1 176 ? -14.375 -1.424 12.086 1.00 96.25 176 ALA A N 1
ATOM 1371 C CA . ALA A 1 176 ? -12.945 -1.145 12.028 1.00 96.25 176 ALA A CA 1
ATOM 1372 C C . ALA A 1 176 ? -12.107 -2.435 12.040 1.00 96.25 176 ALA A C 1
ATOM 1374 O O . ALA A 1 176 ? -11.176 -2.574 11.250 1.00 96.25 176 ALA A O 1
ATOM 1375 N N . VAL A 1 177 ? -12.459 -3.422 12.870 1.00 95.75 177 VAL A N 1
ATOM 1376 C CA . VAL A 1 177 ? -11.789 -4.733 12.892 1.00 95.75 177 VAL A CA 1
ATOM 1377 C C . VAL A 1 177 ? -11.917 -5.433 11.538 1.00 95.75 177 VAL A C 1
ATOM 1379 O O . VAL A 1 177 ? -10.915 -5.917 11.014 1.00 95.75 177 VAL A O 1
ATOM 1382 N N . GLN A 1 178 ? -13.112 -5.452 10.939 1.00 95.19 178 GLN A N 1
ATOM 1383 C CA . GLN A 1 178 ? -13.317 -6.043 9.612 1.00 95.19 178 GLN A CA 1
ATOM 1384 C C . GLN A 1 178 ? -12.541 -5.302 8.516 1.00 95.19 178 GLN A C 1
ATOM 1386 O O . GLN A 1 178 ? -11.893 -5.939 7.685 1.00 95.19 178 GLN A O 1
ATOM 1391 N N . ALA A 1 179 ? -12.575 -3.966 8.523 1.00 96.00 179 ALA A N 1
ATOM 1392 C CA . ALA A 1 179 ? -11.833 -3.147 7.569 1.00 96.00 179 ALA A CA 1
ATOM 1393 C C . ALA A 1 179 ? -10.327 -3.420 7.672 1.00 96.00 179 ALA A C 1
ATOM 1395 O O . ALA A 1 179 ? -9.679 -3.688 6.665 1.00 96.00 179 ALA A O 1
ATOM 1396 N N . LEU A 1 180 ? -9.786 -3.457 8.891 1.00 95.31 180 LEU A N 1
ATOM 1397 C CA . LEU A 1 180 ? -8.372 -3.724 9.131 1.00 95.31 180 LEU A CA 1
ATOM 1398 C C . LEU A 1 180 ? -7.967 -5.134 8.690 1.00 95.31 180 LEU A C 1
ATOM 1400 O O . LEU A 1 180 ? -6.938 -5.293 8.036 1.00 95.31 180 LEU A O 1
ATOM 1404 N N . GLN A 1 181 ? -8.791 -6.147 8.982 1.00 93.38 181 GLN A N 1
ATOM 1405 C CA . GLN A 1 181 ? -8.582 -7.514 8.495 1.00 93.38 181 GLN A CA 1
ATOM 1406 C C . GLN A 1 181 ? -8.529 -7.570 6.967 1.00 93.38 181 GLN A C 1
ATOM 1408 O O . GLN A 1 181 ? -7.677 -8.261 6.411 1.00 93.38 181 GLN A O 1
ATOM 1413 N N . HIS A 1 182 ? -9.409 -6.833 6.285 1.00 92.69 182 HIS A N 1
ATOM 1414 C CA . HIS A 1 182 ? -9.392 -6.737 4.831 1.00 92.69 182 HIS A CA 1
ATOM 1415 C C . HIS A 1 182 ? -8.113 -6.055 4.320 1.00 92.69 182 HIS A C 1
ATOM 1417 O O . HIS A 1 182 ? -7.498 -6.544 3.373 1.00 92.69 182 HIS A O 1
ATOM 1423 N N . THR A 1 183 ? -7.670 -4.980 4.976 1.00 94.31 183 THR A N 1
ATOM 1424 C CA . THR A 1 183 ? -6.455 -4.241 4.609 1.00 94.31 183 THR A CA 1
ATOM 1425 C C . THR A 1 183 ? -5.197 -5.103 4.669 1.00 94.31 183 THR A C 1
ATOM 1427 O O . THR A 1 183 ? -4.373 -5.047 3.757 1.00 94.31 183 THR A O 1
ATOM 1430 N N . VAL A 1 184 ? -5.040 -5.906 5.725 1.00 91.69 184 VAL A N 1
ATOM 1431 C CA . VAL A 1 184 ? -3.812 -6.689 5.952 1.00 91.69 184 VAL A CA 1
ATOM 1432 C C . VAL A 1 184 ? -3.882 -8.117 5.422 1.00 91.69 184 VAL A C 1
ATOM 1434 O O . VAL A 1 184 ? -2.917 -8.869 5.554 1.00 91.69 184 VAL A O 1
ATOM 1437 N N . ARG A 1 185 ? -5.003 -8.516 4.813 1.00 90.62 185 ARG A N 1
ATOM 1438 C CA . ARG A 1 185 ? -5.169 -9.852 4.237 1.00 90.62 185 ARG A CA 1
ATOM 1439 C C . ARG A 1 185 ? -4.046 -10.144 3.238 1.00 90.62 185 ARG A C 1
ATOM 1441 O O . ARG A 1 185 ? -3.685 -9.304 2.416 1.00 90.62 185 ARG A O 1
ATOM 1448 N N . LYS A 1 186 ? -3.500 -11.360 3.288 1.00 87.62 186 LYS A N 1
ATOM 1449 C CA . LYS A 1 186 ? -2.541 -11.829 2.281 1.00 87.62 186 LYS A CA 1
ATOM 1450 C C . LYS A 1 186 ? -3.285 -12.244 1.004 1.00 87.62 186 LYS A C 1
ATOM 1452 O O . LYS A 1 186 ? -4.343 -12.869 1.125 1.00 87.62 186 LYS A O 1
ATOM 1457 N N . PRO A 1 187 ? -2.750 -11.930 -0.189 1.00 89.69 187 PRO A N 1
ATOM 1458 C CA . PRO A 1 187 ? -3.317 -12.430 -1.434 1.00 89.69 187 PRO A CA 1
ATOM 1459 C C . PRO A 1 187 ? -3.253 -13.961 -1.450 1.00 89.69 187 PRO A C 1
ATOM 1461 O O . PRO A 1 187 ? -2.304 -14.554 -0.937 1.00 89.69 187 PRO A O 1
ATOM 1464 N N . THR A 1 188 ? -4.277 -14.593 -2.016 1.00 90.56 188 THR A N 1
ATOM 1465 C CA . THR A 1 188 ? -4.360 -16.056 -2.183 1.00 90.56 188 THR A CA 1
ATOM 1466 C C . THR A 1 188 ? -4.240 -16.487 -3.639 1.00 90.56 188 THR A C 1
ATOM 1468 O O . THR A 1 188 ? -4.258 -17.673 -3.920 1.00 90.56 188 THR A O 1
ATOM 1471 N N . SER A 1 189 ? -4.124 -15.528 -4.551 1.00 90.81 189 SER A N 1
ATOM 1472 C CA . SER A 1 189 ? -3.991 -15.730 -5.988 1.00 90.81 189 SER A CA 1
ATOM 1473 C C . SER A 1 189 ? -2.978 -14.717 -6.528 1.00 90.81 189 SER A C 1
ATOM 1475 O O . SER A 1 189 ? -2.798 -13.652 -5.918 1.00 90.81 189 SER A O 1
ATOM 1477 N N . PRO A 1 190 ? -2.330 -14.993 -7.670 1.00 91.62 190 PRO A N 1
ATOM 1478 C CA . PRO A 1 190 ? -1.467 -14.009 -8.309 1.00 91.62 190 PRO A CA 1
ATOM 1479 C C . PRO A 1 190 ? -2.259 -12.753 -8.735 1.00 91.62 190 PRO A C 1
ATOM 1481 O O . PRO A 1 190 ? -3.479 -12.829 -8.924 1.00 91.62 190 PRO A O 1
ATOM 1484 N N . PRO A 1 191 ? -1.584 -11.605 -8.962 1.00 92.50 191 PRO A N 1
ATOM 1485 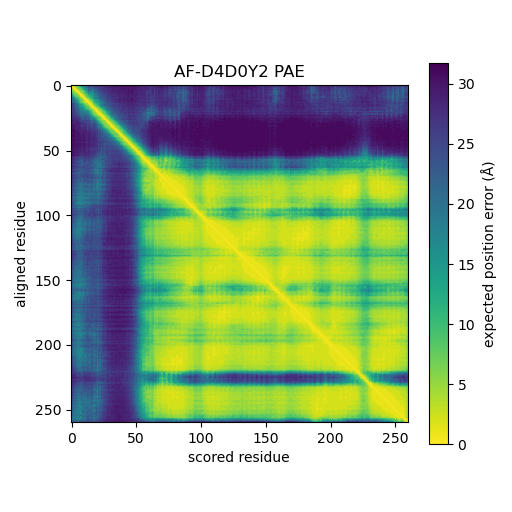C CA . PRO A 1 191 ? -2.200 -10.445 -9.613 1.00 92.50 191 PRO A CA 1
ATOM 1486 C C . PRO A 1 191 ? -2.854 -10.841 -10.944 1.00 92.50 191 PRO A C 1
ATOM 1488 O O . PRO A 1 191 ? -2.318 -11.742 -11.588 1.00 92.50 191 PRO A O 1
ATOM 1491 N N . PRO A 1 192 ? -3.948 -10.203 -11.401 1.00 92.44 192 PRO A N 1
ATOM 1492 C CA . PRO A 1 192 ? -4.628 -10.582 -12.643 1.00 92.44 192 PRO A CA 1
ATOM 1493 C C . PRO A 1 192 ? -3.698 -10.626 -13.865 1.00 92.44 192 PRO A C 1
ATOM 1495 O O . PRO A 1 192 ? -2.746 -9.849 -13.976 1.00 92.44 192 PRO A O 1
ATOM 1498 N N . ALA A 1 193 ? -3.967 -11.544 -14.798 1.00 89.75 193 ALA A N 1
ATOM 1499 C CA . ALA A 1 193 ? -3.267 -11.555 -16.080 1.00 89.75 193 ALA A CA 1
ATOM 1500 C C . ALA A 1 193 ? -3.560 -10.253 -16.836 1.00 89.75 193 ALA A C 1
ATOM 1502 O O . ALA A 1 193 ? -4.701 -9.804 -16.854 1.00 89.75 193 ALA A O 1
ATOM 1503 N N . ASN A 1 194 ? -2.537 -9.671 -17.465 1.00 89.56 194 ASN A N 1
ATOM 1504 C CA . ASN A 1 194 ? -2.644 -8.424 -18.229 1.00 89.56 194 ASN A CA 1
ATOM 1505 C C . ASN A 1 194 ? -3.176 -7.217 -17.434 1.00 89.56 194 ASN A C 1
ATOM 1507 O O . ASN A 1 194 ? -3.656 -6.273 -18.052 1.00 89.56 194 ASN A O 1
ATOM 1511 N N . TRP A 1 195 ? -3.072 -7.234 -16.099 1.00 95.00 195 TRP A N 1
ATOM 1512 C CA . TRP A 1 195 ? -3.477 -6.112 -15.249 1.00 95.00 195 TRP A CA 1
ATOM 1513 C C . TRP A 1 195 ? -2.847 -4.792 -15.717 1.00 95.00 195 TRP A C 1
ATOM 1515 O O . TRP A 1 195 ? -1.645 -4.745 -16.013 1.00 95.00 195 TRP A O 1
ATOM 1525 N N . LYS A 1 196 ? -3.656 -3.730 -15.751 1.00 93.19 196 LYS A N 1
ATOM 1526 C CA . LYS A 1 196 ? -3.254 -2.365 -16.094 1.00 93.19 196 LYS A CA 1
ATOM 1527 C C . LYS A 1 196 ? -3.471 -1.403 -14.941 1.00 93.19 196 LYS A C 1
ATOM 1529 O O . LYS A 1 196 ? -4.283 -1.632 -14.047 1.00 93.19 196 LYS A O 1
ATOM 1534 N N . VAL A 1 197 ? -2.744 -0.285 -14.963 1.00 90.06 197 VAL A N 1
ATOM 1535 C CA . VAL A 1 197 ? -2.975 0.778 -13.980 1.00 90.06 197 VAL A CA 1
ATOM 1536 C C . VAL A 1 197 ? -4.436 1.228 -14.048 1.00 90.06 197 VAL A C 1
ATOM 1538 O O . VAL A 1 197 ? -4.964 1.468 -15.129 1.00 90.06 197 VAL A O 1
ATOM 1541 N N . ASN A 1 198 ? -5.050 1.381 -12.871 1.00 89.19 198 ASN A N 1
ATOM 1542 C CA . ASN A 1 198 ? -6.476 1.644 -12.622 1.00 89.19 198 ASN A CA 1
ATOM 1543 C C . ASN A 1 198 ? -7.389 0.410 -12.611 1.00 89.19 198 ASN A C 1
ATOM 1545 O O . ASN A 1 198 ? -8.513 0.527 -12.121 1.00 89.19 198 ASN A O 1
ATOM 1549 N N . ASP A 1 199 ? -6.920 -0.767 -13.035 1.00 93.81 199 ASP A N 1
ATOM 1550 C CA . ASP A 1 199 ? -7.688 -1.995 -12.839 1.00 93.81 199 ASP A CA 1
ATOM 1551 C C . ASP A 1 199 ? -7.732 -2.374 -11.348 1.00 93.81 199 ASP A C 1
ATOM 1553 O O . ASP A 1 199 ? -6.751 -2.160 -10.616 1.00 93.81 199 ASP A O 1
ATOM 1557 N N . PRO A 1 200 ? -8.829 -2.995 -10.873 1.00 92.50 200 PRO A N 1
ATOM 1558 C CA . PRO A 1 200 ? -8.921 -3.487 -9.506 1.00 92.50 200 PRO A CA 1
ATOM 1559 C C . PRO A 1 200 ? -7.751 -4.406 -9.152 1.00 92.50 200 PRO A C 1
ATOM 1561 O O . PRO A 1 200 ? -7.378 -5.305 -9.909 1.00 92.50 200 PRO A O 1
ATOM 1564 N N . LEU A 1 201 ? -7.178 -4.194 -7.970 1.00 93.81 201 LEU A N 1
ATOM 1565 C CA . LEU A 1 201 ? -6.032 -4.949 -7.491 1.00 93.81 201 LEU A CA 1
ATOM 1566 C C . LEU A 1 201 ? -6.196 -5.266 -6.007 1.00 93.81 201 LEU A C 1
ATOM 1568 O O . LEU A 1 201 ? -6.766 -4.484 -5.249 1.00 93.81 201 LEU A O 1
ATOM 1572 N N . HIS A 1 202 ? -5.679 -6.417 -5.581 1.00 94.56 202 HIS A N 1
ATOM 1573 C CA . HIS A 1 202 ? -5.731 -6.811 -4.179 1.00 94.56 202 HIS A CA 1
ATOM 1574 C C . HIS A 1 202 ? -5.020 -5.777 -3.284 1.00 94.56 202 HIS A C 1
ATOM 1576 O O . HIS A 1 202 ? -3.915 -5.325 -3.596 1.00 94.56 202 HIS A O 1
ATOM 1582 N N . THR A 1 203 ? -5.618 -5.464 -2.133 1.00 93.62 203 THR A N 1
ATOM 1583 C CA . THR A 1 203 ? -5.208 -4.394 -1.206 1.00 93.62 203 THR A CA 1
ATOM 1584 C C . THR A 1 203 ? -3.730 -4.448 -0.811 1.00 93.62 203 THR A C 1
ATOM 1586 O O . THR A 1 203 ? -3.049 -3.426 -0.787 1.00 93.62 203 THR A O 1
ATOM 1589 N N . TYR A 1 204 ? -3.194 -5.651 -0.595 1.00 91.88 204 TYR A N 1
ATOM 1590 C CA . TYR A 1 204 ? -1.758 -5.878 -0.386 1.00 91.88 204 TYR A CA 1
ATOM 1591 C C . TYR A 1 204 ? -0.865 -5.209 -1.452 1.00 91.88 204 TYR A C 1
ATOM 1593 O O . TYR A 1 204 ? 0.096 -4.516 -1.115 1.00 91.88 204 TYR A O 1
ATOM 1601 N N . TYR A 1 205 ? -1.182 -5.381 -2.738 1.00 92.56 205 TYR A N 1
ATOM 1602 C CA . TYR A 1 205 ? -0.394 -4.795 -3.823 1.00 92.56 205 TYR A CA 1
ATOM 1603 C C . TYR A 1 205 ? -0.597 -3.284 -3.915 1.00 92.56 205 TYR A C 1
ATOM 1605 O O . TYR A 1 205 ? 0.358 -2.562 -4.190 1.00 92.56 205 TYR A O 1
ATOM 1613 N N . VAL A 1 206 ? -1.808 -2.796 -3.626 1.00 94.25 206 VAL A N 1
ATOM 1614 C CA . VAL A 1 206 ? -2.099 -1.356 -3.548 1.00 94.25 206 VAL A CA 1
ATOM 1615 C C . VAL A 1 206 ? -1.200 -0.686 -2.506 1.00 94.25 206 VAL A C 1
ATOM 1617 O O . VAL A 1 206 ? -0.563 0.324 -2.804 1.00 94.25 206 VAL A O 1
ATOM 1620 N N . ILE A 1 207 ? -1.058 -1.294 -1.324 1.00 94.12 207 ILE A N 1
ATOM 1621 C CA . ILE A 1 207 ? -0.158 -0.815 -0.265 1.00 94.12 207 ILE A CA 1
ATOM 1622 C C . ILE A 1 207 ? 1.299 -0.820 -0.747 1.00 94.12 207 ILE A C 1
ATOM 1624 O O . ILE A 1 207 ? 1.997 0.183 -0.593 1.00 94.12 207 ILE A O 1
ATOM 1628 N N . MET A 1 208 ? 1.770 -1.905 -1.377 1.00 91.88 208 MET A N 1
ATOM 1629 C CA . MET A 1 208 ? 3.136 -1.953 -1.921 1.00 91.88 208 MET A CA 1
ATOM 1630 C C . MET A 1 208 ? 3.393 -0.849 -2.958 1.00 91.88 208 MET A C 1
ATOM 1632 O O . MET A 1 208 ? 4.408 -0.153 -2.882 1.00 91.88 208 MET A O 1
ATOM 1636 N N . ILE A 1 209 ? 2.456 -0.636 -3.886 1.00 94.38 209 ILE A N 1
ATOM 1637 C CA . ILE A 1 209 ? 2.539 0.424 -4.897 1.00 94.38 209 ILE A CA 1
ATOM 1638 C C . ILE A 1 209 ? 2.537 1.807 -4.231 1.00 94.38 209 ILE A C 1
ATOM 1640 O O . ILE A 1 209 ? 3.310 2.679 -4.628 1.00 94.38 209 ILE A O 1
ATOM 1644 N N . ALA A 1 210 ? 1.720 2.030 -3.198 1.00 94.12 210 ALA A N 1
ATOM 1645 C CA . ALA A 1 210 ? 1.679 3.299 -2.469 1.00 94.12 210 ALA A CA 1
ATOM 1646 C C . ALA A 1 210 ? 3.022 3.623 -1.790 1.00 94.12 210 ALA A C 1
ATOM 1648 O O . ALA A 1 210 ? 3.511 4.759 -1.868 1.00 94.12 210 ALA A O 1
ATOM 1649 N N . ARG A 1 211 ? 3.665 2.615 -1.185 1.00 94.50 211 ARG A N 1
ATOM 1650 C CA . ARG A 1 211 ? 5.015 2.744 -0.614 1.00 94.50 211 ARG A CA 1
ATOM 1651 C C . ARG A 1 211 ? 6.031 3.105 -1.689 1.00 94.50 211 ARG A C 1
ATOM 1653 O O . ARG A 1 211 ? 6.749 4.094 -1.533 1.00 94.50 211 ARG A O 1
ATOM 1660 N N . PHE A 1 212 ? 6.038 2.363 -2.797 1.00 95.38 212 PHE A N 1
ATOM 1661 C CA . PHE A 1 212 ? 6.897 2.638 -3.949 1.00 95.38 212 PHE A CA 1
ATOM 1662 C C . PHE A 1 212 ? 6.736 4.078 -4.447 1.00 95.38 212 PHE A C 1
ATOM 1664 O O . PHE A 1 212 ? 7.719 4.811 -4.518 1.00 95.38 212 PHE A O 1
ATOM 1671 N N . ARG A 1 213 ? 5.503 4.526 -4.708 1.00 94.69 213 ARG A N 1
ATOM 1672 C CA . ARG A 1 213 ? 5.224 5.882 -5.214 1.00 94.69 213 ARG A CA 1
ATOM 1673 C C . ARG A 1 213 ? 5.710 6.967 -4.257 1.00 94.69 213 ARG A C 1
ATOM 1675 O O . ARG A 1 213 ? 6.200 8.003 -4.701 1.00 94.69 213 ARG A O 1
ATOM 1682 N N . THR A 1 214 ? 5.605 6.733 -2.950 1.00 93.19 214 THR A N 1
ATOM 1683 C CA . THR A 1 214 ? 6.097 7.670 -1.933 1.00 93.19 214 THR A CA 1
ATOM 1684 C C . THR A 1 214 ? 7.622 7.759 -1.945 1.00 93.19 214 THR A C 1
ATOM 1686 O O . THR A 1 214 ? 8.165 8.863 -1.972 1.00 93.19 214 THR A O 1
ATOM 1689 N N . HIS A 1 215 ? 8.321 6.621 -1.987 1.00 92.56 215 HIS A N 1
ATOM 169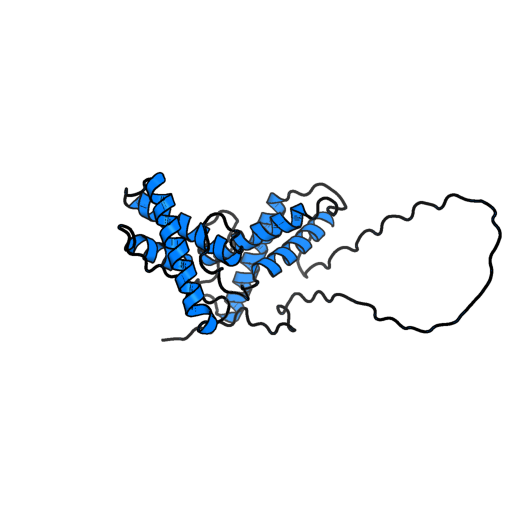0 C CA . HIS A 1 215 ? 9.783 6.599 -2.088 1.00 92.56 215 HIS A CA 1
ATOM 1691 C C . HIS A 1 215 ? 10.279 7.196 -3.405 1.00 92.56 215 HIS A C 1
ATOM 1693 O O . HIS A 1 215 ? 11.192 8.018 -3.380 1.00 92.56 215 HIS A O 1
ATOM 1699 N N . LEU A 1 216 ? 9.639 6.863 -4.528 1.00 93.44 216 LEU A N 1
ATOM 1700 C CA . LEU A 1 216 ? 9.981 7.407 -5.838 1.00 93.44 216 LEU A CA 1
ATOM 1701 C C . LEU A 1 216 ? 9.833 8.928 -5.850 1.00 93.44 216 LEU A C 1
ATOM 1703 O O . LEU A 1 216 ? 10.762 9.625 -6.239 1.00 93.44 216 LEU A O 1
ATOM 1707 N N . ARG A 1 217 ? 8.712 9.460 -5.349 1.00 91.25 217 ARG A N 1
ATOM 1708 C CA . ARG A 1 217 ? 8.506 10.911 -5.237 1.00 91.25 217 ARG A CA 1
ATOM 1709 C C . ARG A 1 217 ? 9.609 11.577 -4.414 1.00 91.25 217 ARG A C 1
ATOM 1711 O O . ARG A 1 217 ? 10.103 12.630 -4.803 1.00 91.25 217 ARG A O 1
ATOM 1718 N N . ASN A 1 218 ? 9.984 10.982 -3.283 1.00 89.44 218 ASN A N 1
ATOM 1719 C CA . ASN A 1 218 ? 11.036 11.525 -2.424 1.00 89.44 218 ASN A CA 1
ATOM 1720 C C . ASN A 1 218 ? 12.405 11.493 -3.111 1.00 89.44 218 ASN A C 1
ATOM 1722 O O . ASN A 1 218 ? 13.147 12.462 -3.011 1.00 89.44 218 ASN A O 1
ATOM 1726 N N . MET A 1 219 ? 12.722 10.416 -3.833 1.00 89.38 219 MET A N 1
ATOM 1727 C CA . MET A 1 219 ? 13.958 10.329 -4.608 1.00 89.38 219 MET A CA 1
ATOM 1728 C C . MET A 1 219 ? 13.968 11.362 -5.732 1.00 89.38 219 MET A C 1
ATOM 1730 O O . MET A 1 219 ? 14.891 12.162 -5.794 1.00 89.38 219 MET A O 1
ATOM 1734 N N . LEU A 1 220 ? 12.924 11.428 -6.559 1.00 86.44 220 LEU A N 1
ATOM 1735 C CA . LEU A 1 220 ? 12.855 12.373 -7.679 1.00 86.44 220 LEU A CA 1
ATOM 1736 C C . LEU A 1 220 ? 12.965 13.836 -7.230 1.00 86.44 220 LEU A C 1
ATOM 1738 O O . LEU A 1 220 ? 13.647 14.611 -7.887 1.00 86.44 220 LEU A O 1
ATOM 1742 N N . ARG A 1 221 ? 12.381 14.206 -6.079 1.00 82.94 221 ARG A N 1
ATOM 1743 C CA . ARG A 1 221 ? 12.552 15.548 -5.485 1.00 82.94 221 ARG A CA 1
ATOM 1744 C C . ARG A 1 221 ? 14.011 15.893 -5.174 1.00 82.94 221 ARG A C 1
ATOM 1746 O O . ARG A 1 221 ? 14.380 17.059 -5.236 1.00 82.94 221 ARG A O 1
ATOM 1753 N N . ASN A 1 222 ? 14.821 14.892 -4.839 1.00 72.06 222 ASN A N 1
ATOM 1754 C CA . ASN A 1 222 ? 16.245 15.062 -4.558 1.00 72.06 222 ASN A CA 1
ATOM 1755 C C . ASN A 1 222 ? 17.107 15.016 -5.835 1.00 72.06 222 ASN A C 1
ATOM 1757 O O . ASN A 1 222 ? 18.274 15.388 -5.790 1.00 72.06 222 ASN A O 1
ATOM 1761 N N . TYR A 1 223 ? 16.543 14.583 -6.968 1.00 68.56 223 TYR A N 1
ATOM 1762 C CA . TYR A 1 223 ? 17.232 14.370 -8.245 1.00 68.56 223 TYR A CA 1
ATOM 1763 C C . TYR A 1 223 ? 16.791 15.379 -9.322 1.00 68.56 223 TYR A C 1
ATOM 1765 O O . TYR A 1 223 ? 16.580 15.013 -10.476 1.00 68.56 223 TYR A O 1
ATOM 1773 N N . ASN A 1 224 ? 16.695 16.666 -8.965 1.00 56.75 224 ASN A N 1
ATOM 1774 C CA . ASN A 1 224 ? 16.292 17.743 -9.886 1.00 56.75 224 ASN A CA 1
ATOM 1775 C C . ASN A 1 224 ? 17.217 17.928 -11.114 1.00 56.75 224 ASN A C 1
ATOM 1777 O O . ASN A 1 224 ? 16.840 18.650 -12.031 1.00 56.75 224 ASN A O 1
ATOM 1781 N N . SER A 1 225 ? 18.405 17.312 -11.158 1.00 55.28 225 SER A N 1
ATOM 1782 C CA . SER A 1 225 ? 19.431 17.572 -12.184 1.00 55.28 225 SER A CA 1
ATOM 1783 C C . SER A 1 225 ? 19.829 16.381 -13.070 1.00 55.28 225 SER A C 1
ATOM 1785 O O . SER A 1 225 ? 20.669 16.559 -13.945 1.00 55.28 225 SER A O 1
ATOM 1787 N N . LEU A 1 226 ? 19.275 15.176 -12.875 1.00 57.62 226 LEU A N 1
ATOM 1788 C CA . LEU A 1 226 ? 19.804 13.940 -13.493 1.00 57.62 226 LEU A CA 1
ATOM 1789 C C . LEU A 1 226 ? 18.928 13.319 -14.600 1.00 57.62 226 LEU A C 1
ATOM 1791 O O . LEU A 1 226 ? 19.098 12.152 -14.949 1.00 57.62 226 LEU A O 1
ATOM 1795 N N . LEU A 1 227 ? 18.026 14.089 -15.209 1.00 60.31 227 LEU A N 1
ATOM 1796 C CA . LEU A 1 227 ? 17.347 13.690 -16.451 1.00 60.31 227 LEU A CA 1
ATOM 1797 C C . LEU A 1 227 ? 18.138 14.260 -17.630 1.00 60.31 227 LEU A C 1
ATOM 1799 O O . LEU A 1 227 ? 17.829 15.320 -18.165 1.00 60.31 227 LEU A O 1
ATOM 1803 N N . VAL A 1 228 ? 19.242 13.572 -17.920 1.00 56.06 228 VAL A N 1
ATOM 1804 C CA . VAL A 1 228 ? 20.415 14.089 -18.638 1.00 56.06 228 VAL A CA 1
ATOM 1805 C C . VAL A 1 228 ? 20.149 14.435 -20.111 1.00 56.06 228 VAL A C 1
ATOM 1807 O O . VAL A 1 228 ? 20.889 15.240 -20.660 1.00 56.06 228 VAL A O 1
ATOM 1810 N N . ASP A 1 229 ? 19.072 13.938 -20.735 1.00 56.50 229 ASP A N 1
ATOM 1811 C CA . ASP A 1 229 ? 18.913 14.052 -22.195 1.00 56.50 229 ASP A CA 1
ATOM 1812 C C . ASP A 1 229 ? 17.540 14.566 -22.685 1.00 56.50 229 ASP A C 1
ATOM 1814 O O . ASP A 1 229 ? 17.326 14.650 -23.894 1.00 56.50 229 ASP A O 1
ATOM 1818 N N . GLY A 1 230 ? 16.589 14.918 -21.807 1.00 62.09 230 GLY A N 1
ATOM 1819 C CA . GLY A 1 230 ? 15.311 15.499 -22.251 1.00 62.09 230 GLY A CA 1
ATOM 1820 C C . GLY A 1 230 ? 14.143 15.408 -21.263 1.00 62.09 230 GLY A C 1
ATOM 1821 O O . GLY A 1 230 ? 14.277 14.839 -20.178 1.00 62.09 230 GLY A O 1
ATOM 1822 N N . PRO A 1 231 ? 12.972 15.972 -21.622 1.00 70.19 231 PRO A N 1
ATOM 1823 C CA . PRO A 1 231 ? 11.768 15.849 -20.810 1.00 70.19 231 PRO A CA 1
ATOM 1824 C C . PRO A 1 231 ? 11.299 14.389 -20.768 1.00 70.19 231 PRO A C 1
ATOM 1826 O O . PRO A 1 231 ? 11.245 13.708 -21.792 1.00 70.19 231 PRO A O 1
ATOM 1829 N N . ILE A 1 232 ? 10.926 13.917 -19.579 1.00 79.25 232 ILE A N 1
ATOM 1830 C CA . ILE A 1 232 ? 10.282 12.617 -19.377 1.00 79.25 232 ILE A CA 1
ATOM 1831 C C . ILE A 1 232 ? 8.852 12.832 -18.894 1.00 79.25 232 ILE A C 1
ATOM 1833 O O . ILE A 1 232 ? 8.605 13.651 -18.005 1.00 79.25 232 ILE A O 1
ATOM 1837 N N . ASP A 1 233 ? 7.913 12.054 -19.425 1.00 86.00 233 ASP A N 1
ATOM 1838 C CA . ASP A 1 233 ? 6.613 11.911 -18.783 1.00 86.00 233 ASP A CA 1
ATOM 1839 C C . ASP A 1 233 ? 6.776 11.009 -17.549 1.00 86.00 233 ASP A C 1
ATOM 1841 O O . ASP A 1 233 ? 6.818 9.776 -17.630 1.00 86.00 233 ASP A O 1
ATOM 1845 N N . ILE A 1 234 ? 6.921 11.648 -16.385 1.00 86.62 234 ILE A N 1
ATOM 1846 C CA . ILE A 1 234 ? 7.074 10.972 -15.091 1.00 86.62 234 ILE A CA 1
ATOM 1847 C C . ILE A 1 234 ? 5.855 10.096 -14.795 1.00 86.62 234 ILE A C 1
ATOM 1849 O O . ILE A 1 234 ? 6.004 9.030 -14.192 1.00 86.62 234 ILE A O 1
ATOM 1853 N N . HIS A 1 235 ? 4.654 10.527 -15.183 1.00 89.62 235 HIS A N 1
ATOM 1854 C CA . HIS A 1 235 ? 3.435 9.782 -14.906 1.00 89.62 235 HIS A CA 1
ATOM 1855 C C . HIS A 1 235 ? 3.382 8.508 -15.749 1.00 89.62 235 HIS A C 1
ATOM 1857 O O . HIS A 1 235 ? 3.280 7.421 -15.176 1.00 89.62 235 HIS A O 1
ATOM 1863 N N . GLU A 1 236 ? 3.545 8.631 -17.069 1.00 90.50 236 GLU A N 1
ATOM 1864 C CA . GLU A 1 236 ? 3.588 7.492 -17.994 1.00 90.50 236 GLU A CA 1
ATOM 1865 C C . GLU A 1 236 ? 4.677 6.495 -17.573 1.00 90.50 236 GLU A C 1
ATOM 1867 O O . GLU A 1 236 ? 4.414 5.300 -17.418 1.00 90.50 236 GLU A O 1
ATOM 1872 N N . SER A 1 237 ? 5.885 6.991 -17.290 1.00 90.31 237 SER A N 1
ATOM 1873 C CA . SER A 1 237 ? 7.027 6.153 -16.907 1.00 90.31 237 SER A CA 1
ATOM 1874 C C . SER A 1 237 ? 6.795 5.437 -15.574 1.00 90.31 237 SER A C 1
ATOM 1876 O O . SER A 1 237 ? 7.137 4.262 -15.428 1.00 90.31 237 SER A O 1
ATOM 1878 N N . THR A 1 238 ? 6.162 6.109 -14.605 1.00 92.69 238 THR A N 1
ATOM 1879 C CA . THR A 1 238 ? 5.770 5.486 -13.331 1.00 92.69 238 THR A CA 1
ATOM 1880 C C . THR A 1 238 ? 4.744 4.378 -13.557 1.00 92.69 238 THR A C 1
ATOM 1882 O O . THR A 1 238 ? 4.889 3.298 -12.985 1.00 92.69 238 THR A O 1
ATOM 1885 N N . CYS A 1 239 ? 3.718 4.619 -14.379 1.00 93.88 239 CYS A N 1
ATOM 1886 C CA . CYS A 1 239 ? 2.698 3.618 -14.690 1.00 93.88 239 CYS A CA 1
ATOM 1887 C C . CYS A 1 239 ? 3.315 2.400 -15.388 1.00 93.88 239 CYS A C 1
ATOM 1889 O O . CYS A 1 239 ? 3.117 1.277 -14.926 1.00 93.88 239 CYS A O 1
ATOM 1891 N N . ARG A 1 240 ? 4.148 2.620 -16.415 1.00 90.88 240 ARG A N 1
ATOM 1892 C CA . ARG A 1 240 ? 4.872 1.552 -17.123 1.00 90.88 240 ARG A CA 1
ATOM 1893 C C . ARG A 1 240 ? 5.727 0.723 -16.163 1.00 90.88 240 ARG A C 1
ATOM 1895 O O . ARG A 1 240 ? 5.697 -0.503 -16.222 1.00 90.88 240 ARG A O 1
ATOM 1902 N N . PHE A 1 241 ? 6.447 1.370 -15.246 1.00 91.88 241 PHE A N 1
ATOM 1903 C CA . PHE A 1 241 ? 7.243 0.672 -14.235 1.00 91.88 241 PHE A CA 1
ATOM 1904 C C . PHE A 1 241 ? 6.377 -0.170 -13.283 1.00 91.88 241 PHE A C 1
ATOM 1906 O O . PHE A 1 241 ? 6.713 -1.319 -13.006 1.00 91.88 241 PHE A O 1
ATOM 1913 N N . ILE A 1 242 ? 5.248 0.366 -12.803 1.00 94.44 242 ILE A N 1
ATOM 1914 C CA . ILE A 1 242 ? 4.321 -0.369 -11.925 1.00 94.44 242 ILE A CA 1
ATOM 1915 C C . ILE A 1 242 ? 3.776 -1.617 -12.626 1.00 94.44 242 ILE A C 1
ATOM 1917 O O . ILE A 1 242 ? 3.765 -2.688 -12.022 1.00 94.44 242 ILE A O 1
ATOM 1921 N N . GLU A 1 243 ? 3.353 -1.499 -13.886 1.00 93.69 243 GLU A N 1
ATOM 1922 C CA . GLU A 1 243 ? 2.846 -2.643 -14.655 1.00 93.69 243 GLU A CA 1
ATOM 1923 C C . GLU A 1 243 ? 3.895 -3.749 -14.773 1.00 93.69 243 GLU A C 1
ATOM 1925 O O . GLU A 1 243 ? 3.584 -4.912 -14.521 1.00 93.69 243 GLU A O 1
ATOM 1930 N N . LEU A 1 244 ? 5.150 -3.390 -15.059 1.00 90.94 244 LEU A N 1
ATOM 1931 C CA . LEU A 1 244 ? 6.254 -4.350 -15.133 1.00 90.94 244 LEU A CA 1
ATOM 1932 C C . LEU A 1 244 ? 6.489 -5.057 -13.798 1.00 90.94 244 LEU A C 1
ATOM 1934 O O . LEU A 1 244 ? 6.630 -6.275 -13.764 1.00 90.94 244 LEU A O 1
ATOM 1938 N N . VAL A 1 245 ? 6.476 -4.322 -12.683 1.00 91.75 245 VAL A N 1
ATOM 1939 C CA . VAL A 1 245 ? 6.639 -4.916 -11.346 1.00 91.75 245 VAL A CA 1
ATOM 1940 C C . VAL A 1 245 ? 5.518 -5.909 -11.040 1.00 91.75 245 VAL A C 1
ATOM 1942 O O . VAL A 1 245 ? 5.782 -6.990 -10.514 1.00 91.75 245 VAL A O 1
ATOM 1945 N N . ILE A 1 246 ? 4.269 -5.575 -11.375 1.00 93.44 246 ILE A N 1
ATOM 1946 C CA . ILE A 1 246 ? 3.123 -6.466 -11.153 1.00 93.44 246 ILE A CA 1
ATOM 1947 C C . ILE A 1 246 ? 3.200 -7.710 -12.046 1.00 93.44 246 ILE A C 1
ATOM 1949 O O . ILE A 1 246 ? 2.936 -8.817 -11.569 1.00 93.44 246 ILE A O 1
ATOM 1953 N N . GLN A 1 247 ? 3.617 -7.558 -13.304 1.00 91.12 247 GLN A N 1
ATOM 1954 C CA . GLN A 1 247 ? 3.841 -8.679 -14.220 1.00 91.12 247 GLN A CA 1
ATOM 1955 C C . GLN A 1 247 ? 4.947 -9.613 -13.716 1.00 91.12 247 GLN A C 1
ATOM 1957 O O . GLN A 1 247 ? 4.741 -10.826 -13.650 1.00 91.12 247 GLN A O 1
ATOM 1962 N N . GLU A 1 248 ? 6.081 -9.065 -13.278 1.00 89.94 248 GLU A N 1
ATOM 1963 C CA . GLU A 1 248 ? 7.186 -9.850 -12.722 1.00 89.94 248 GLU A CA 1
ATOM 1964 C C . GLU A 1 248 ? 6.806 -10.548 -11.413 1.00 89.94 248 GLU A C 1
ATOM 1966 O O . GLU A 1 248 ? 7.170 -11.708 -11.1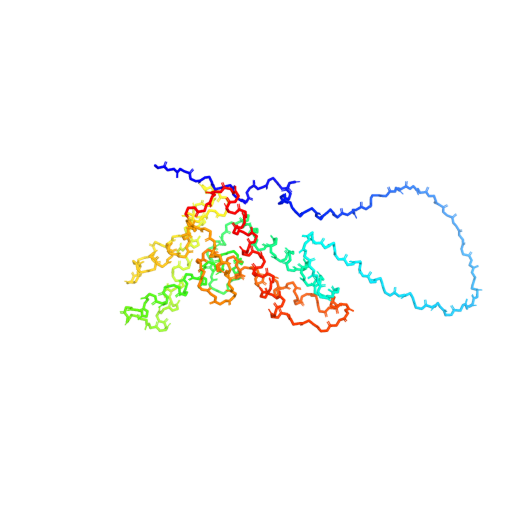85 1.00 89.94 248 GLU A O 1
ATOM 1971 N N . TYR A 1 249 ? 6.015 -9.886 -10.567 1.00 90.44 249 TYR A N 1
ATOM 1972 C CA . TYR A 1 249 ? 5.488 -10.504 -9.357 1.00 90.44 249 TYR A CA 1
ATOM 1973 C C . TYR A 1 249 ? 4.550 -11.669 -9.688 1.00 90.44 249 TYR A C 1
ATOM 1975 O O . TYR A 1 249 ? 4.685 -12.745 -9.107 1.00 90.44 249 TYR A O 1
ATOM 1983 N N . ARG A 1 250 ? 3.634 -11.496 -10.653 1.00 92.19 250 ARG A N 1
ATOM 1984 C CA . ARG A 1 250 ? 2.770 -12.580 -11.145 1.00 92.19 250 ARG A CA 1
ATOM 1985 C C . ARG A 1 250 ? 3.602 -13.744 -11.681 1.00 92.19 250 ARG A C 1
ATOM 1987 O O . ARG A 1 250 ? 3.336 -14.882 -11.308 1.00 92.19 250 ARG A O 1
ATOM 1994 N N . ARG A 1 251 ? 4.610 -13.473 -12.516 1.00 90.69 251 ARG A N 1
ATOM 1995 C CA . ARG A 1 251 ? 5.506 -14.501 -13.068 1.00 90.69 251 ARG A CA 1
ATOM 1996 C C . ARG A 1 251 ? 6.182 -15.296 -11.952 1.00 90.69 251 ARG A C 1
ATOM 1998 O O . ARG A 1 251 ? 6.102 -16.518 -11.941 1.00 90.69 251 ARG A O 1
ATOM 2005 N N . THR A 1 252 ? 6.773 -14.598 -10.984 1.00 89.44 252 THR A N 1
ATOM 2006 C CA . THR A 1 252 ? 7.455 -15.205 -9.831 1.00 89.44 252 THR A 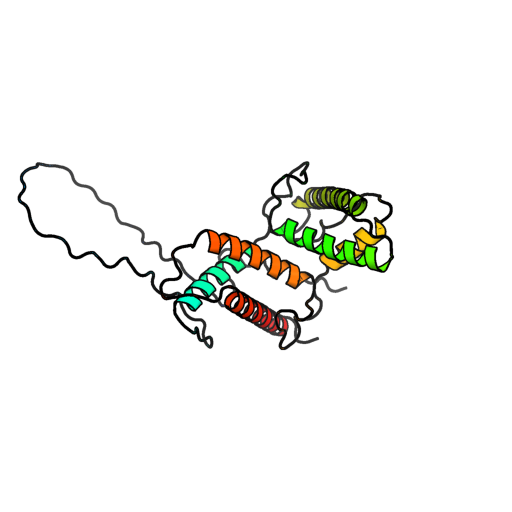CA 1
ATOM 2007 C C . THR A 1 252 ? 6.496 -16.020 -8.963 1.00 89.44 252 THR A C 1
ATOM 2009 O O . THR A 1 252 ? 6.838 -17.116 -8.526 1.00 89.44 252 THR A O 1
ATOM 2012 N N . TRP A 1 253 ? 5.278 -15.519 -8.740 1.00 90.62 253 TRP A N 1
ATOM 2013 C CA . TRP A 1 253 ? 4.239 -16.255 -8.025 1.00 90.62 253 TRP A CA 1
ATOM 2014 C C . TRP A 1 253 ? 3.910 -17.571 -8.728 1.00 90.62 253 TRP A C 1
ATOM 2016 O O . TRP A 1 253 ? 3.939 -18.616 -8.090 1.00 90.62 253 TRP A O 1
ATOM 2026 N N . ILE A 1 254 ? 3.656 -17.535 -10.039 1.00 90.38 254 ILE A N 1
ATOM 2027 C CA . ILE A 1 254 ? 3.324 -18.729 -10.829 1.00 90.38 254 ILE A CA 1
ATOM 2028 C C . ILE A 1 254 ? 4.479 -19.731 -10.817 1.00 90.38 254 ILE A C 1
ATOM 2030 O O . ILE A 1 254 ? 4.244 -20.921 -10.635 1.00 90.38 254 ILE A O 1
ATOM 2034 N N . THR A 1 255 ? 5.724 -19.265 -10.956 1.00 90.75 255 THR A N 1
ATOM 2035 C CA . THR A 1 255 ? 6.906 -20.131 -10.860 1.00 90.75 255 THR A CA 1
ATOM 2036 C C . THR A 1 255 ? 6.988 -20.851 -9.511 1.00 90.75 255 THR A C 1
ATOM 2038 O O . THR A 1 255 ? 7.358 -22.020 -9.477 1.00 90.75 255 THR A O 1
ATOM 2041 N N . ASN A 1 256 ? 6.637 -20.180 -8.411 1.00 88.50 256 ASN A N 1
ATOM 2042 C CA . ASN A 1 256 ? 6.805 -20.727 -7.063 1.00 88.50 256 ASN A CA 1
ATOM 2043 C C . ASN A 1 256 ? 5.587 -21.506 -6.542 1.00 88.50 256 ASN A C 1
ATOM 2045 O O . ASN A 1 256 ? 5.754 -22.400 -5.715 1.00 88.50 256 ASN A O 1
ATOM 2049 N N . PHE A 1 257 ? 4.376 -21.153 -6.976 1.00 87.19 257 PHE A N 1
ATOM 2050 C CA . PHE A 1 257 ? 3.120 -21.638 -6.387 1.00 87.19 257 PHE A CA 1
ATOM 2051 C C . PHE A 1 257 ? 2.120 -22.193 -7.408 1.00 87.19 257 PHE A C 1
ATOM 2053 O O . PHE A 1 257 ? 1.099 -22.738 -7.008 1.00 87.19 257 PHE A O 1
ATOM 2060 N N . GLY A 1 258 ? 2.381 -22.070 -8.711 1.00 82.50 258 GLY A N 1
ATOM 2061 C CA . GLY A 1 258 ? 1.417 -22.438 -9.747 1.00 82.50 258 GLY A CA 1
ATOM 2062 C C . GLY A 1 258 ? 0.316 -21.390 -9.962 1.00 82.50 258 GLY A C 1
ATOM 2063 O O . GLY A 1 258 ? 0.405 -20.249 -9.505 1.00 82.50 258 GLY A O 1
ATOM 2064 N N . LEU A 1 259 ? -0.699 -21.770 -10.741 1.00 77.06 259 LEU A N 1
ATOM 2065 C CA . LEU A 1 259 ? -1.751 -20.884 -11.261 1.00 77.06 259 LEU A CA 1
ATOM 2066 C C . LEU A 1 259 ? -3.106 -21.004 -10.544 1.00 77.06 259 LEU A C 1
ATOM 2068 O O . LEU A 1 259 ? -4.054 -20.419 -11.058 1.00 77.06 259 LEU A O 1
ATOM 2072 N N . GLU A 1 260 ? -3.183 -21.745 -9.430 1.00 60.00 260 GLU A N 1
ATOM 2073 C CA . GLU A 1 260 ? -4.450 -22.111 -8.758 1.00 60.00 260 GLU A CA 1
ATOM 2074 C C . GLU A 1 260 ? -5.490 -20.980 -8.683 1.00 60.00 260 GLU A C 1
ATOM 2076 O O . GLU A 1 260 ? -5.154 -19.861 -8.217 1.00 60.00 260 GLU A O 1
#

Secondary structure (DSSP, 8-state):
-------SS---TTS--TT------PPP------------------PPP-PPP--PPPPPPPTT---SSHHHHHHHHHHHHHHHHHHPPPSSPPPTT--TTSPPPHHHHHHHHHHHHHHHHHHHHTT---HHHHHHHHHHHHHHHHHHHHHTGGGS-TT-STT-------TTHHHHHHHHHHHHPPPSSPPPTT--TTS---HHHHHHHHHHHHHHHHHHHH-TT--TTS---HHHHHHHHHHHHHHHHHHHHHHHH---

Mean predicted aligned error: 13.56 Å

Organism: Trichophyton verrucosum (strain HKI 0517) (NCBI:txid663202)

Solvent-accessible surface area (backbone atoms only — not comparable to full-atom values): 16571 Å² total; per-residue (Å²): 140,82,85,77,78,9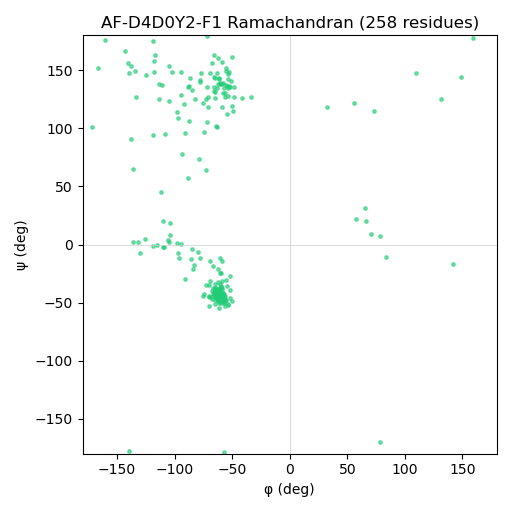5,66,90,76,79,58,56,96,87,46,63,66,95,87,62,87,83,82,82,86,78,85,79,84,84,89,86,89,87,87,89,85,84,87,90,84,86,83,90,85,75,88,74,79,79,74,77,74,82,73,74,79,78,70,86,76,60,90,98,58,88,66,95,43,70,37,56,41,45,49,52,53,51,44,52,52,16,41,58,60,39,68,59,60,72,92,62,67,61,65,85,84,66,50,94,90,52,90,68,58,59,75,58,44,37,52,52,53,48,24,51,50,44,32,49,54,52,29,48,77,67,75,67,63,47,75,75,62,46,55,56,53,51,49,55,42,50,48,32,23,43,52,37,30,40,78,36,47,96,81,47,64,82,72,56,63,88,24,68,45,60,80,62,91,52,99,56,33,72,55,46,44,52,22,35,51,57,40,68,42,77,81,87,56,66,65,66,85,88,60,51,92,89,55,92,68,62,52,50,56,54,33,48,49,51,28,22,53,53,40,32,52,56,49,52,70,74,48,83,79,68,56,80,76,55,94,73,63,62,66,62,52,49,49,54,51,51,40,50,53,49,52,52,49,28,51,54,40,37,75,76,71,49,85,113

Radius of gyration: 24.87 Å; Cα contacts (8 Å, |Δi|>4): 195; chains: 1; bounding box: 86×59×48 Å

pLDDT: mean 76.08, std 23.15, range [23.31, 97.12]

Nearest PDB structures (foldseek):
  3og6-assembly1_A  TM=1.799E-01  e=5.258E+00  Homo sapiens